Protein AF-A0A962F2Q6-F1 (afdb_monomer)

pLDDT: mean 80.76, std 19.31, range [29.5, 98.0]

Sequence (227 aa):
MSKVLSGRNTVRPSFILIGLSLLVISALPSKVIAGGDTGHAPTFDLMHLWLADIEAPALQVLRNAIESAGLEWHEHRVQGNFYGIRTTFSELVSLGVPPKAVFWIGGDELTFMVDAKVVRPISGQLTRGRLRKFLRPEILTQISHDGAYTSLPLVIHLQNVALVNKTILKLLNLDHFNSWNQFIEAAPRIKDAGFIPLAMSDQHWQLRFLFQSMLSDGLSKDEFSDL

Secondary structure (DSSP, 8-state):
-------------------EEEEEEEEPP---------SSPPEEEEEE---SGGGHHHHHHHHHHHHHTT-EEEEEE--SHHHHHHHHHHHHHHTT---SEEEEE-SHHHHHHHHTTSS--B-STTTTTHHHHHS-HHHHHHTEETTEES-EEEEEEESS-----HHHHHHTT-PPPSSHHHHHHHHHHHHHTT--SS-----HHHHHHHHHHHHHHHS-HHHHHT-

Foldseek 3Di:
DDDDDDDDPPPDPPPDQQFKWWKWKFFADDPPPCDDDPVAFAAAEEEEAPDDPVCVVVVVVVCVVQVVVRHHYHYDHFPDPVVRQVVVQVVCVVVVNHGRIYIDTFADVLVVCCVVRRTPFDDDPVLVCPCVVPDDPVVQVRQDDPSTGSTGTDDIDGLLDDDDDVVLCVVLVHDDDPAVVSLVVCQVVSVVVVHHSDDFDPDPVNVVSVVLSNVPRVDDPVRSVVD

Structure (mmCIF, N/CA/C/O backbone):
data_AF-A0A962F2Q6-F1
#
_entry.id   AF-A0A962F2Q6-F1
#
loop_
_atom_site.group_PDB
_atom_site.id
_atom_site.type_symbol
_atom_site.label_atom_id
_atom_site.label_alt_id
_atom_site.label_comp_id
_atom_site.label_asym_id
_atom_site.label_entity_id
_atom_site.label_seq_id
_atom_site.pdbx_PDB_ins_code
_atom_site.Cartn_x
_atom_site.Cartn_y
_atom_site.Cartn_z
_atom_site.occupancy
_atom_site.B_iso_or_equiv
_atom_site.auth_seq_id
_atom_site.auth_comp_id
_atom_site.auth_asym_id
_atom_site.auth_atom_id
_atom_site.pdbx_PDB_model_num
ATOM 1 N N . MET A 1 1 ? -20.474 53.327 18.495 1.00 33.69 1 MET A N 1
ATOM 2 C CA . MET A 1 1 ? -20.250 52.712 19.826 1.00 33.69 1 MET A CA 1
ATOM 3 C C . MET A 1 1 ? -20.635 51.237 19.709 1.00 33.69 1 MET A C 1
ATOM 5 O O . MET A 1 1 ? -21.770 50.985 19.352 1.00 33.69 1 MET A O 1
ATOM 9 N N . SER A 1 2 ? -19.654 50.321 19.614 1.00 30.61 2 SER A N 1
ATOM 10 C CA . SER A 1 2 ? -19.257 49.354 20.678 1.00 30.61 2 SER A CA 1
ATOM 11 C C . SER A 1 2 ? -20.339 48.290 20.948 1.00 30.61 2 SER A C 1
ATOM 13 O O . SER A 1 2 ? -21.462 48.684 21.206 1.00 30.61 2 SER A O 1
ATOM 15 N N . LYS A 1 3 ? -20.144 46.963 20.996 1.00 31.80 3 LYS A N 1
ATOM 16 C CA . LYS A 1 3 ? -19.022 45.989 20.972 1.00 31.80 3 LYS A CA 1
ATOM 17 C C . LYS A 1 3 ? -19.695 44.605 20.742 1.00 31.80 3 LYS A C 1
ATOM 19 O O . LYS A 1 3 ? -20.806 44.407 21.212 1.00 31.80 3 LYS A O 1
ATOM 24 N N . VAL A 1 4 ? -19.177 43.720 19.885 1.00 34.66 4 VAL A N 1
ATOM 25 C CA . VAL A 1 4 ? -18.372 42.511 20.210 1.00 34.66 4 VAL A CA 1
ATOM 26 C C . VAL A 1 4 ? -18.979 41.544 21.245 1.00 34.66 4 VAL A C 1
ATOM 28 O O . VAL A 1 4 ? -18.903 41.823 22.434 1.00 34.66 4 VAL A O 1
ATOM 31 N N . LEU A 1 5 ? -19.405 40.358 20.778 1.00 31.88 5 LEU A N 1
ATOM 32 C CA . LEU A 1 5 ? -19.193 39.022 21.379 1.00 31.88 5 LEU A CA 1
ATOM 33 C C . LEU A 1 5 ? -19.133 38.021 20.198 1.00 31.88 5 LEU A C 1
ATOM 35 O O . LEU A 1 5 ? -20.118 37.847 19.493 1.00 31.88 5 LEU A O 1
ATOM 39 N N . SER A 1 6 ? -17.953 37.603 19.734 1.00 32.72 6 SER A N 1
ATOM 40 C CA . SER A 1 6 ? -17.054 36.584 20.307 1.00 3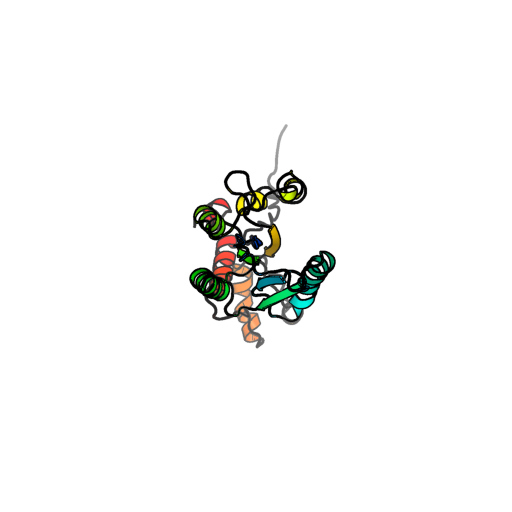2.72 6 SER A CA 1
ATOM 41 C C . SER A 1 6 ? -17.408 35.153 19.867 1.00 32.72 6 SER A C 1
ATOM 43 O O . SER A 1 6 ? -18.383 34.567 20.323 1.00 32.72 6 SER A O 1
ATOM 45 N N . GLY A 1 7 ? -16.563 34.609 18.981 1.00 34.03 7 GLY A N 1
ATOM 46 C CA . GLY A 1 7 ? -16.017 33.255 19.109 1.00 34.03 7 GLY A CA 1
ATOM 47 C C . GLY A 1 7 ? -16.947 32.062 18.891 1.00 34.03 7 GLY A C 1
ATOM 48 O O . GLY A 1 7 ? -17.230 31.328 19.831 1.00 34.03 7 GLY A O 1
ATOM 49 N N . ARG A 1 8 ? -17.297 31.757 17.636 1.00 33.84 8 ARG A N 1
ATOM 50 C CA . ARG A 1 8 ? -17.513 30.355 17.241 1.00 33.84 8 ARG A CA 1
ATOM 51 C C . ARG A 1 8 ? -16.240 29.856 16.573 1.00 33.84 8 ARG A C 1
ATOM 53 O O . ARG A 1 8 ? -16.007 30.137 15.402 1.00 33.84 8 ARG A O 1
ATOM 60 N N . ASN A 1 9 ? -15.428 29.127 17.339 1.00 33.34 9 ASN A N 1
ATOM 61 C CA . ASN A 1 9 ? -14.395 28.250 16.801 1.00 33.34 9 ASN A CA 1
ATOM 62 C C . ASN A 1 9 ? -15.082 27.197 15.927 1.00 33.34 9 ASN A C 1
ATOM 64 O O . ASN A 1 9 ? -15.504 26.145 16.401 1.00 33.34 9 ASN A O 1
ATOM 68 N N . THR A 1 10 ? -15.236 27.493 14.641 1.00 33.81 10 THR A N 1
ATOM 69 C CA . THR A 1 10 ? -15.523 26.474 13.639 1.00 33.81 10 THR A CA 1
ATOM 70 C C . THR A 1 10 ? -14.233 25.695 13.428 1.00 33.81 10 THR A C 1
ATOM 72 O O . THR A 1 10 ? -13.423 26.049 12.570 1.00 33.81 10 THR A O 1
ATOM 75 N N . VAL A 1 11 ? -14.017 24.658 14.235 1.00 33.62 11 VAL A N 1
ATOM 76 C CA . VAL A 1 11 ? -13.053 23.612 13.896 1.00 33.62 11 VAL A CA 1
ATOM 77 C C . VAL A 1 11 ? -13.613 22.943 12.646 1.00 33.62 11 VAL A C 1
ATOM 79 O O . VAL A 1 11 ? -14.553 22.155 12.707 1.00 33.62 11 VAL A O 1
ATOM 82 N N . ARG A 1 12 ? -13.115 23.348 11.476 1.00 29.50 12 ARG A N 1
ATOM 83 C CA . ARG A 1 12 ? -13.326 22.579 10.251 1.00 29.50 12 ARG A CA 1
ATOM 84 C C . ARG A 1 12 ? -12.621 21.240 10.478 1.00 29.50 12 ARG A C 1
ATOM 86 O O . ARG A 1 12 ? -11.431 21.281 10.787 1.00 29.50 12 ARG A O 1
ATOM 93 N N . PRO A 1 13 ? -13.294 20.083 10.356 1.00 29.59 13 PRO A N 1
ATOM 94 C CA . PRO A 1 13 ? -12.596 18.810 10.376 1.00 29.59 13 PRO A CA 1
ATOM 95 C C . PRO A 1 13 ? -11.726 18.758 9.118 1.00 29.59 13 PRO A C 1
ATOM 97 O O . PRO A 1 13 ? -12.193 18.481 8.013 1.00 29.59 13 PRO A O 1
ATOM 100 N N . SER A 1 14 ? -10.459 19.124 9.275 1.00 30.61 14 SER A N 1
ATOM 101 C CA . SER A 1 14 ? -9.421 18.834 8.302 1.00 30.61 14 SER A CA 1
ATOM 102 C C . SER A 1 14 ? -9.228 17.323 8.340 1.00 30.61 14 SER A C 1
ATOM 104 O O . SER A 1 14 ? -8.562 16.811 9.230 1.00 30.61 14 SER A O 1
ATOM 106 N N . PHE A 1 15 ? -9.848 16.591 7.415 1.00 30.38 15 PHE A N 1
ATOM 107 C CA . PHE A 1 15 ? -9.495 15.193 7.181 1.00 30.38 15 PHE A CA 1
ATOM 108 C C . PHE A 1 15 ? -8.066 15.166 6.627 1.00 30.38 15 PHE A C 1
ATOM 110 O O . PHE A 1 15 ? -7.853 15.348 5.427 1.00 30.38 15 PHE A O 1
ATOM 117 N N . ILE A 1 16 ? -7.072 15.021 7.504 1.00 34.91 16 ILE A N 1
ATOM 118 C CA . ILE A 1 16 ? -5.674 14.889 7.096 1.00 34.91 16 ILE A CA 1
ATOM 119 C C . ILE A 1 16 ? -5.456 13.426 6.680 1.00 34.91 16 ILE A C 1
ATOM 121 O O . ILE A 1 16 ? -5.500 12.500 7.487 1.00 34.91 16 ILE A O 1
ATOM 125 N N . LEU A 1 17 ? -5.276 13.210 5.378 1.00 33.09 17 LEU A N 1
ATOM 126 C CA . LEU A 1 17 ? -4.907 11.922 4.786 1.00 33.09 17 LEU A CA 1
ATOM 127 C C . LEU A 1 17 ? -3.413 11.668 5.040 1.00 33.09 17 LEU A C 1
ATOM 129 O O . LEU A 1 17 ? -2.581 12.107 4.251 1.00 33.09 17 LEU A O 1
ATOM 133 N N . ILE A 1 18 ? -3.077 11.004 6.149 1.00 36.50 18 ILE A N 1
ATOM 134 C CA . ILE A 1 18 ? -1.682 10.773 6.583 1.00 36.50 18 ILE A CA 1
ATOM 135 C C . ILE A 1 18 ? -1.166 9.376 6.180 1.00 36.50 18 ILE A C 1
ATOM 137 O O . ILE A 1 18 ? 0.033 9.153 6.087 1.00 36.50 18 ILE A O 1
ATOM 141 N N . GLY A 1 19 ? -2.046 8.437 5.8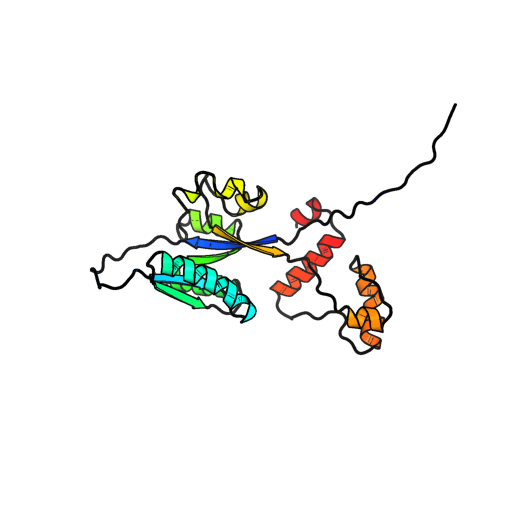37 1.00 37.19 19 GLY A N 1
ATOM 142 C CA . GLY A 1 19 ? -1.664 7.055 5.540 1.00 37.19 19 GLY A CA 1
ATOM 143 C C . GLY A 1 19 ? -1.654 6.704 4.056 1.00 37.19 19 GLY A C 1
ATOM 144 O O . GLY A 1 19 ? -2.387 5.797 3.671 1.00 37.19 19 GLY A 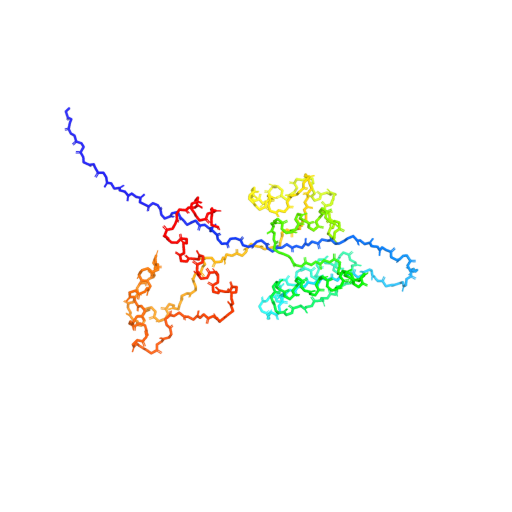O 1
ATOM 145 N N . LEU A 1 20 ? -0.917 7.427 3.209 1.00 41.69 20 LEU A N 1
ATOM 146 C CA . LEU A 1 20 ? -0.916 7.177 1.764 1.00 41.69 20 LEU A CA 1
ATOM 147 C C . LEU A 1 20 ? 0.180 6.174 1.368 1.00 41.69 20 LEU A C 1
ATOM 149 O O . LEU A 1 20 ? 1.351 6.529 1.314 1.00 41.69 20 LEU A O 1
ATOM 153 N N . SER A 1 21 ? -0.183 4.929 1.056 1.00 52.50 21 SER A N 1
ATOM 154 C CA . SER A 1 21 ? 0.746 3.999 0.394 1.00 52.50 21 SER A CA 1
ATOM 155 C C . SER A 1 21 ? 0.519 4.009 -1.103 1.00 52.50 21 SER A C 1
ATOM 157 O O . SER A 1 21 ? -0.550 3.622 -1.577 1.00 52.50 21 SER A O 1
ATOM 159 N N . LEU A 1 22 ? 1.535 4.440 -1.844 1.00 57.34 22 LEU A N 1
ATOM 160 C CA . LEU A 1 22 ? 1.537 4.379 -3.294 1.00 57.34 22 LEU A CA 1
ATOM 161 C C . LEU A 1 22 ? 2.090 3.028 -3.745 1.00 57.34 22 LEU A C 1
ATOM 163 O O . LEU A 1 22 ? 3.284 2.769 -3.605 1.00 57.34 22 LEU A O 1
ATOM 167 N N . LEU A 1 23 ? 1.227 2.177 -4.293 1.00 66.19 23 LEU A N 1
ATOM 168 C CA . LEU A 1 23 ? 1.674 0.977 -4.989 1.00 66.19 23 LEU A CA 1
ATOM 169 C C . LEU A 1 23 ? 2.136 1.371 -6.384 1.00 66.19 23 LEU A C 1
ATOM 171 O O . LEU A 1 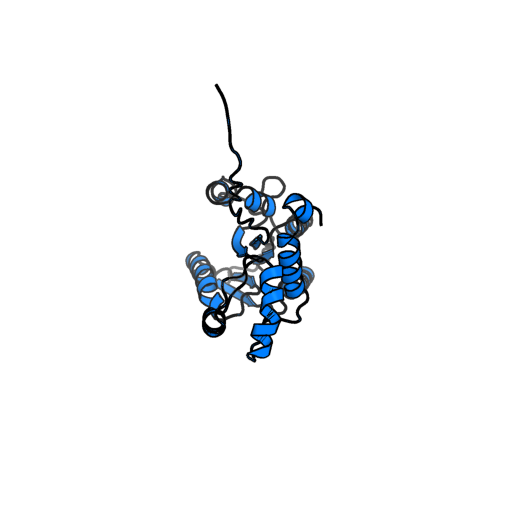23 ? 1.402 2.042 -7.119 1.00 66.19 23 LEU A O 1
ATOM 175 N N . VAL A 1 24 ? 3.319 0.916 -6.761 1.00 65.62 24 VAL A N 1
ATOM 176 C CA . VAL A 1 24 ? 3.920 1.232 -8.050 1.00 65.62 24 VAL A CA 1
ATOM 177 C C . VAL A 1 24 ? 4.378 -0.026 -8.783 1.00 65.62 24 VAL A C 1
ATOM 179 O O . VAL A 1 24 ? 4.694 -1.033 -8.152 1.00 65.62 24 VAL A O 1
ATOM 182 N N . ILE A 1 25 ? 4.433 0.040 -10.114 1.00 66.31 25 ILE A N 1
ATOM 183 C CA . ILE A 1 25 ? 5.154 -0.924 -10.951 1.00 66.31 25 ILE A CA 1
ATOM 184 C C . ILE A 1 25 ? 6.501 -0.326 -11.342 1.00 66.31 25 ILE A C 1
ATOM 186 O O . ILE A 1 25 ? 6.564 0.743 -11.960 1.00 66.31 25 ILE A O 1
ATOM 190 N N . SER A 1 26 ? 7.564 -1.068 -11.054 1.00 58.41 26 SER A N 1
ATOM 191 C CA . SER A 1 26 ? 8.930 -0.743 -11.460 1.00 58.41 26 SER A CA 1
ATOM 192 C C . SER A 1 26 ? 9.397 -1.690 -12.559 1.00 58.41 26 SER A C 1
ATOM 194 O O . SER A 1 26 ? 9.201 -2.897 -12.448 1.00 58.41 26 SER A O 1
ATOM 196 N N . ALA A 1 27 ? 10.008 -1.156 -13.619 1.00 66.31 27 ALA A N 1
ATOM 197 C CA . ALA A 1 27 ? 10.546 -1.954 -14.720 1.00 66.31 27 ALA A CA 1
ATOM 198 C C . ALA A 1 27 ? 12.038 -2.244 -14.507 1.00 66.31 27 ALA A C 1
ATOM 200 O O . ALA A 1 27 ? 12.784 -1.370 -14.067 1.00 66.31 27 ALA A O 1
ATOM 201 N N . LEU A 1 28 ? 12.499 -3.441 -14.865 1.00 59.28 28 LEU A N 1
ATOM 202 C CA . LEU A 1 28 ? 13.903 -3.839 -14.695 1.00 59.28 28 LEU A CA 1
ATOM 203 C C . LEU A 1 28 ? 14.717 -3.702 -15.994 1.00 59.28 28 LEU A C 1
ATOM 205 O O . LEU A 1 28 ? 14.135 -3.645 -17.087 1.00 59.28 28 LEU A O 1
ATOM 209 N N . PRO A 1 29 ? 16.059 -3.590 -15.914 1.00 45.78 29 PRO A N 1
ATOM 210 C CA . PRO A 1 29 ? 16.912 -3.616 -17.094 1.00 45.78 29 PRO A CA 1
ATOM 211 C C . PRO A 1 29 ? 16.853 -4.993 -17.765 1.00 45.78 29 PRO A C 1
ATOM 213 O O . PRO A 1 29 ? 17.278 -6.004 -17.212 1.00 45.78 29 PRO A O 1
ATOM 216 N N . SER A 1 30 ? 16.352 -5.032 -18.997 1.00 47.47 30 SER A N 1
ATOM 217 C CA . SER A 1 30 ? 16.399 -6.228 -19.831 1.00 47.47 30 SER A CA 1
ATOM 218 C C . SER A 1 30 ? 17.848 -6.492 -20.254 1.00 47.47 30 SER A C 1
ATOM 220 O O . SER A 1 30 ? 18.327 -5.877 -21.205 1.00 47.47 30 SER A O 1
ATOM 222 N N . LYS A 1 31 ? 18.554 -7.444 -19.632 1.00 44.16 31 LYS A N 1
ATOM 223 C CA . LYS A 1 31 ? 19.555 -8.187 -20.409 1.00 44.16 31 LYS A CA 1
ATOM 224 C C . LYS A 1 31 ? 18.767 -9.084 -21.352 1.00 44.16 31 LYS A C 1
ATOM 226 O O . LYS A 1 31 ? 18.323 -10.163 -20.980 1.00 44.16 31 LYS A O 1
ATOM 231 N N . VAL A 1 32 ? 18.535 -8.584 -22.562 1.00 42.22 32 VAL A N 1
ATOM 232 C CA . VAL A 1 32 ? 18.155 -9.429 -23.690 1.00 42.22 32 VAL A CA 1
ATOM 233 C C . VAL A 1 32 ? 19.326 -10.386 -23.880 1.00 42.22 32 VAL A C 1
ATOM 235 O O . VAL A 1 32 ? 20.350 -10.018 -24.453 1.00 42.22 32 VAL A O 1
ATOM 238 N N . ILE A 1 33 ? 19.216 -11.603 -23.349 1.00 41.94 33 ILE A N 1
ATOM 239 C CA . ILE A 1 33 ? 19.920 -12.716 -23.970 1.00 41.94 33 ILE A CA 1
ATOM 240 C C . ILE A 1 33 ? 19.290 -12.779 -25.355 1.00 41.94 33 ILE A C 1
ATOM 242 O O . ILE A 1 33 ? 18.113 -13.106 -25.482 1.00 41.94 33 ILE A O 1
ATOM 246 N N . ALA A 1 34 ? 20.036 -12.349 -26.370 1.00 40.75 34 ALA A N 1
ATOM 247 C CA . ALA A 1 34 ? 19.679 -12.550 -27.763 1.00 40.75 34 ALA A CA 1
ATOM 248 C C . ALA A 1 34 ? 19.738 -14.062 -28.046 1.00 40.75 34 ALA A C 1
ATOM 250 O O . ALA A 1 34 ? 20.701 -14.570 -28.609 1.00 40.75 34 ALA A O 1
ATOM 251 N N . GLY A 1 35 ? 18.744 -14.791 -27.544 1.00 42.31 35 GLY A N 1
ATOM 252 C CA . GLY A 1 35 ? 18.363 -16.118 -27.999 1.00 42.31 35 GLY A CA 1
ATOM 253 C C . GLY A 1 35 ? 17.358 -15.933 -29.127 1.00 42.31 35 GLY A C 1
ATOM 254 O O . GLY A 1 35 ? 16.517 -15.041 -29.047 1.00 42.31 35 GLY A O 1
ATOM 255 N N . GLY A 1 36 ? 17.524 -16.704 -30.199 1.00 43.75 36 GLY A N 1
ATOM 256 C CA . GLY A 1 36 ? 16.873 -16.497 -31.489 1.00 43.75 36 GLY A CA 1
ATOM 257 C C . GLY A 1 36 ? 15.351 -16.372 -31.453 1.00 43.75 36 GLY A C 1
ATOM 258 O O . GLY A 1 36 ? 14.684 -16.745 -30.493 1.00 43.75 36 GLY A O 1
ATOM 259 N N . ASP A 1 37 ? 14.827 -15.843 -32.553 1.00 48.59 37 ASP A N 1
ATOM 260 C CA . ASP A 1 37 ? 13.404 -15.760 -32.855 1.00 48.59 37 ASP A CA 1
ATOM 261 C C . ASP A 1 37 ? 12.747 -17.146 -32.700 1.00 48.59 37 ASP A C 1
ATOM 263 O O . ASP A 1 37 ? 12.951 -18.046 -33.515 1.00 48.59 37 ASP A O 1
ATOM 267 N N . THR A 1 38 ? 12.030 -17.354 -31.592 1.00 49.84 38 THR A N 1
ATOM 268 C CA . THR A 1 38 ? 11.343 -18.618 -31.269 1.00 49.84 38 THR A CA 1
ATOM 269 C C . THR A 1 38 ? 9.890 -18.623 -31.743 1.00 49.84 38 THR A C 1
ATOM 271 O O . THR A 1 38 ? 9.160 -19.563 -31.432 1.00 49.84 38 THR A O 1
ATOM 274 N N . GLY A 1 39 ? 9.428 -17.594 -32.466 1.00 59.47 39 GLY A N 1
ATOM 275 C CA . GLY A 1 39 ? 8.030 -17.483 -32.898 1.00 59.47 39 GLY A CA 1
ATOM 276 C C . GLY A 1 39 ? 7.015 -17.336 -31.753 1.00 59.47 39 GLY A C 1
ATOM 277 O O . GLY A 1 39 ? 5.815 -17.412 -32.005 1.00 59.47 39 GLY A O 1
ATOM 278 N N . HIS A 1 40 ? 7.472 -17.126 -30.513 1.00 64.19 40 HIS A N 1
ATOM 279 C CA . HIS A 1 40 ? 6.631 -16.872 -29.342 1.00 64.19 40 HIS A CA 1
ATOM 280 C C . HIS A 1 40 ? 6.621 -15.375 -29.015 1.00 64.19 40 HIS A C 1
ATOM 282 O O . HIS A 1 40 ? 7.638 -14.690 -29.158 1.00 6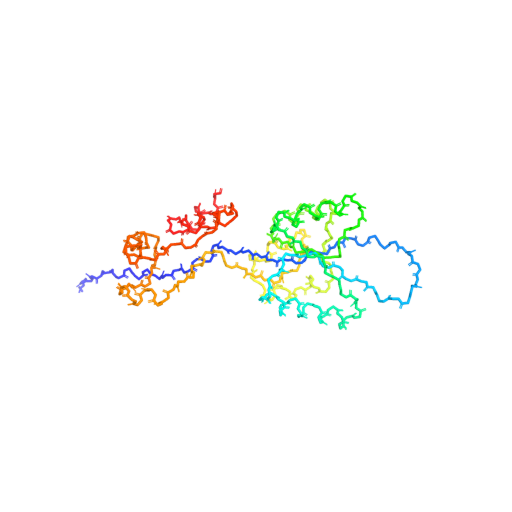4.19 40 HIS A O 1
ATOM 288 N N . ALA A 1 41 ? 5.468 -14.861 -28.579 1.00 72.12 41 ALA A N 1
ATOM 289 C CA . ALA A 1 41 ? 5.350 -13.479 -28.131 1.00 72.12 41 ALA A CA 1
ATOM 290 C C . ALA A 1 41 ? 6.296 -13.223 -26.937 1.00 72.12 41 ALA A C 1
ATOM 292 O O . ALA A 1 41 ? 6.467 -14.101 -26.091 1.00 72.12 41 ALA A O 1
ATOM 293 N N . PRO A 1 42 ? 6.923 -12.037 -26.833 1.00 83.19 42 PRO A N 1
ATOM 294 C CA . PRO A 1 42 ? 7.739 -11.719 -25.671 1.00 83.19 42 PRO A CA 1
ATOM 295 C C . PRO A 1 42 ? 6.888 -11.732 -24.393 1.00 83.19 42 PRO A C 1
ATOM 297 O O . PRO A 1 42 ? 5.779 -11.195 -24.371 1.00 83.19 42 PRO A O 1
ATOM 300 N N . THR A 1 43 ? 7.423 -12.314 -23.318 1.00 88.06 43 THR A N 1
ATOM 301 C CA . THR A 1 43 ? 6.721 -12.426 -22.034 1.00 88.06 43 THR A CA 1
ATOM 302 C C . THR A 1 43 ? 6.841 -11.155 -21.193 1.00 88.06 43 THR A C 1
ATOM 304 O O . THR A 1 43 ? 7.867 -10.459 -21.186 1.00 88.06 43 THR A O 1
ATOM 307 N N . PHE A 1 44 ? 5.782 -10.865 -20.442 1.00 89.25 44 PHE A N 1
ATOM 308 C CA . PHE A 1 44 ? 5.738 -9.862 -19.391 1.00 89.25 44 PHE A CA 1
ATOM 309 C C . PHE A 1 44 ? 5.460 -10.542 -18.049 1.00 89.25 44 PHE A C 1
ATOM 311 O O . PHE A 1 44 ? 4.314 -10.837 -17.714 1.00 89.25 44 PHE A O 1
ATOM 318 N N . ASP A 1 45 ? 6.526 -10.762 -17.281 1.00 91.06 45 ASP A N 1
ATOM 319 C CA . ASP A 1 45 ? 6.452 -11.364 -15.950 1.00 91.06 45 ASP A CA 1
ATOM 320 C C . ASP A 1 45 ? 6.254 -10.281 -14.878 1.00 91.06 45 ASP A C 1
ATOM 322 O O . ASP A 1 45 ? 7.161 -9.474 -14.623 1.00 91.06 45 ASP A O 1
ATOM 326 N N . LEU A 1 46 ? 5.080 -10.262 -14.239 1.00 94.06 46 LEU A N 1
ATOM 327 C CA . LEU A 1 46 ? 4.764 -9.372 -13.120 1.00 94.06 46 LEU A CA 1
ATOM 328 C C . LEU A 1 46 ? 4.886 -10.103 -11.780 1.00 94.06 46 LEU A C 1
ATOM 330 O O . LEU A 1 46 ? 4.113 -11.014 -11.493 1.00 94.06 46 LEU A O 1
ATOM 334 N N . MET A 1 47 ? 5.780 -9.635 -10.910 1.00 95.62 47 MET A N 1
ATOM 335 C CA . MET A 1 47 ? 5.839 -10.056 -9.510 1.00 95.62 47 MET A CA 1
ATOM 336 C C . MET A 1 47 ? 4.920 -9.191 -8.635 1.00 95.62 47 MET A C 1
ATOM 338 O O . MET A 1 47 ? 5.105 -7.974 -8.558 1.00 95.62 47 MET A O 1
ATOM 342 N N . HIS A 1 48 ? 3.953 -9.801 -7.944 1.00 94.69 48 HIS A N 1
ATOM 343 C CA . HIS A 1 48 ? 2.984 -9.077 -7.113 1.00 94.69 48 HIS A CA 1
ATOM 344 C C . HIS A 1 48 ? 2.480 -9.866 -5.900 1.00 94.69 48 HIS A C 1
ATOM 346 O O . HIS A 1 48 ? 2.595 -11.087 -5.827 1.00 94.69 48 HIS A O 1
ATOM 352 N N . LEU A 1 49 ? 1.888 -9.133 -4.951 1.00 93.19 49 LEU A N 1
ATOM 353 C CA . LEU A 1 49 ? 1.293 -9.664 -3.716 1.00 93.19 49 LEU A CA 1
ATOM 354 C C . LEU A 1 49 ? -0.244 -9.625 -3.697 1.00 93.19 49 LEU A C 1
ATOM 356 O O . LEU A 1 49 ? -0.841 -9.921 -2.668 1.00 93.19 49 LEU A O 1
ATOM 360 N N . TRP A 1 50 ? -0.886 -9.248 -4.810 1.00 92.50 50 TRP A N 1
ATOM 361 C CA . TRP A 1 50 ? -2.341 -9.372 -4.960 1.00 92.50 50 TRP A CA 1
ATOM 362 C C . TRP A 1 50 ? -2.732 -10.844 -5.142 1.00 92.50 50 TRP A C 1
ATOM 364 O O . TRP A 1 50 ? -2.457 -11.435 -6.187 1.00 92.50 50 TRP A O 1
ATOM 374 N N . LEU A 1 51 ? -3.314 -11.439 -4.104 1.00 89.75 51 LEU A N 1
ATOM 375 C CA . LEU A 1 51 ? -3.639 -12.864 -3.993 1.00 89.75 51 LEU A CA 1
ATOM 376 C C . LEU A 1 51 ? -5.123 -13.118 -3.720 1.00 89.75 51 LEU A C 1
ATOM 378 O O . LEU A 1 51 ? -5.587 -14.235 -3.936 1.00 89.75 51 LEU A O 1
ATOM 382 N N . ALA A 1 52 ? -5.849 -12.126 -3.208 1.00 88.06 52 ALA A N 1
ATOM 383 C CA . ALA A 1 52 ? -7.243 -12.278 -2.829 1.00 88.06 52 ALA A CA 1
ATOM 384 C C . ALA A 1 52 ? -8.158 -12.198 -4.057 1.00 88.06 52 ALA A C 1
ATOM 386 O O . ALA A 1 52 ? -7.918 -11.421 -4.981 1.00 88.06 52 ALA A O 1
ATOM 387 N N . ASP A 1 53 ? -9.273 -12.930 -4.029 1.00 90.31 53 ASP A N 1
ATOM 388 C CA . ASP A 1 53 ? -10.242 -12.948 -5.137 1.00 90.31 53 ASP A CA 1
ATOM 389 C C . ASP A 1 53 ? -10.789 -11.552 -5.469 1.00 90.31 53 ASP A C 1
ATOM 391 O O . ASP A 1 53 ? -11.051 -11.234 -6.628 1.00 90.31 53 ASP A O 1
ATOM 395 N N . ILE A 1 54 ? -10.903 -10.682 -4.460 1.00 88.50 54 ILE A N 1
ATOM 396 C CA . ILE A 1 54 ? -11.345 -9.293 -4.638 1.00 88.50 54 ILE A CA 1
ATOM 397 C C . ILE A 1 54 ? -10.370 -8.452 -5.481 1.00 88.50 54 ILE A C 1
ATOM 399 O O . ILE A 1 54 ? -10.768 -7.437 -6.047 1.00 88.50 54 ILE A O 1
ATOM 403 N N . GLU A 1 55 ? -9.106 -8.866 -5.594 1.00 89.81 55 GLU A N 1
ATOM 404 C CA . GLU A 1 55 ? -8.064 -8.172 -6.360 1.00 89.81 55 GLU A CA 1
ATOM 405 C C . GLU A 1 55 ? -8.009 -8.642 -7.824 1.00 89.81 55 GLU A C 1
ATOM 407 O O . GLU A 1 55 ? -7.483 -7.934 -8.688 1.00 89.81 55 GLU A O 1
ATOM 412 N N . ALA A 1 56 ? -8.600 -9.802 -8.137 1.00 90.88 56 ALA A N 1
ATOM 413 C CA . ALA A 1 56 ? -8.571 -10.394 -9.474 1.00 90.88 56 ALA A CA 1
ATOM 414 C C . ALA A 1 56 ? -9.107 -9.465 -10.586 1.00 90.88 56 ALA A C 1
ATOM 416 O O . ALA A 1 56 ? -8.468 -9.389 -11.640 1.00 90.88 56 ALA A O 1
ATOM 417 N N . PRO A 1 57 ? -10.198 -8.692 -10.392 1.00 93.75 57 PRO A N 1
ATOM 418 C CA . PRO A 1 57 ? -10.663 -7.756 -11.415 1.00 93.75 57 PRO A CA 1
ATOM 419 C C . PRO A 1 57 ? -9.632 -6.675 -11.771 1.00 93.75 57 PRO A C 1
ATOM 421 O O . PRO A 1 57 ? -9.526 -6.290 -12.934 1.00 93.75 57 PRO A O 1
ATOM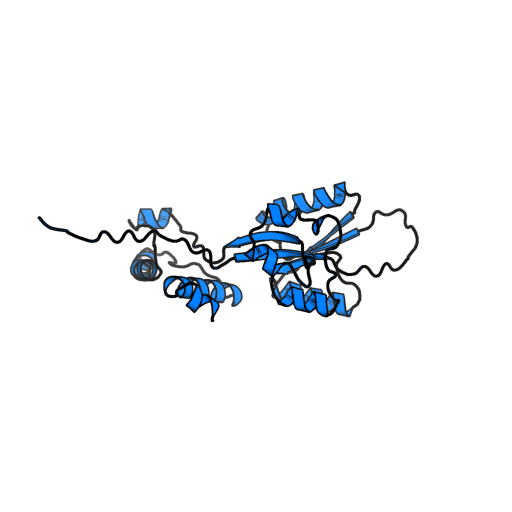 424 N N . ALA A 1 58 ? -8.843 -6.201 -10.799 1.00 91.19 58 ALA A N 1
ATOM 425 C CA . ALA A 1 58 ? -7.800 -5.205 -11.046 1.00 91.19 58 ALA A CA 1
ATOM 426 C C . ALA A 1 58 ? -6.619 -5.804 -11.830 1.00 91.19 58 ALA A C 1
ATOM 428 O O . ALA A 1 58 ? -6.120 -5.171 -12.762 1.00 91.19 58 ALA A O 1
ATOM 429 N N . LEU A 1 59 ? -6.218 -7.043 -11.516 1.00 92.44 59 LEU A N 1
ATOM 430 C CA . LEU A 1 59 ? -5.213 -7.778 -12.298 1.00 92.44 59 LEU A CA 1
ATOM 431 C C . LEU A 1 59 ? -5.671 -8.008 -13.739 1.00 92.44 59 LEU A C 1
ATOM 433 O O . LEU A 1 59 ? -4.871 -7.857 -14.661 1.00 92.44 59 LEU A O 1
ATOM 437 N N . GLN A 1 60 ? -6.955 -8.304 -13.954 1.00 94.19 60 GLN A N 1
ATOM 438 C CA . GLN A 1 60 ? -7.494 -8.519 -15.298 1.00 94.19 60 GLN A CA 1
ATOM 439 C C . GLN A 1 60 ? -7.352 -7.274 -16.187 1.00 94.19 60 GLN A C 1
ATOM 441 O O . GLN A 1 60 ? -7.080 -7.401 -17.379 1.00 94.19 60 GLN A O 1
ATOM 446 N N . VAL A 1 61 ? -7.482 -6.066 -15.625 1.00 93.50 61 VAL A N 1
ATOM 447 C CA . VAL A 1 61 ? -7.260 -4.815 -16.373 1.00 93.50 61 VAL A CA 1
ATOM 448 C C . VAL A 1 61 ? -5.809 -4.707 -16.849 1.00 93.50 61 VAL A C 1
ATOM 450 O O . VAL A 1 61 ? -5.575 -4.335 -17.999 1.00 93.50 61 VAL A O 1
ATOM 453 N N . LEU A 1 62 ? -4.840 -5.060 -15.996 1.00 91.62 62 LEU A N 1
ATOM 454 C CA . LEU A 1 62 ? -3.421 -5.070 -16.365 1.00 91.62 62 LEU A CA 1
ATOM 455 C C . LEU A 1 62 ? -3.139 -6.129 -17.431 1.00 91.62 62 LEU A C 1
ATOM 457 O O . LEU A 1 62 ? -2.553 -5.802 -18.462 1.00 91.62 62 LEU A O 1
ATOM 461 N N . ARG A 1 63 ? -3.618 -7.360 -17.220 1.00 94.62 63 ARG A N 1
ATOM 462 C CA . ARG A 1 63 ? -3.482 -8.466 -18.175 1.00 94.62 63 ARG A CA 1
ATOM 463 C C . ARG A 1 63 ? -3.995 -8.073 -19.556 1.00 94.62 63 ARG A C 1
ATOM 465 O O . ARG A 1 63 ? -3.239 -8.132 -20.518 1.00 94.62 63 ARG A O 1
ATOM 472 N N . ASN A 1 64 ? -5.232 -7.579 -19.638 1.00 95.56 64 ASN A N 1
ATOM 473 C CA . ASN A 1 64 ? -5.846 -7.183 -20.906 1.00 95.56 64 ASN A CA 1
ATOM 474 C C . ASN A 1 64 ? -5.014 -6.125 -21.645 1.00 95.56 64 ASN A C 1
ATOM 476 O O . ASN A 1 64 ? -4.884 -6.186 -22.867 1.00 95.56 64 ASN A O 1
ATOM 480 N N . ALA A 1 65 ? -4.456 -5.147 -20.923 1.00 91.19 65 ALA A N 1
ATOM 481 C CA . ALA A 1 65 ? -3.629 -4.101 -21.519 1.00 91.19 65 ALA A CA 1
ATOM 482 C C . ALA A 1 65 ? -2.298 -4.646 -22.067 1.00 91.19 65 ALA A C 1
ATOM 484 O O . ALA A 1 65 ? -1.858 -4.210 -23.130 1.00 91.19 65 ALA A O 1
ATOM 485 N N . ILE A 1 66 ? -1.677 -5.595 -21.362 1.00 91.75 66 ILE A N 1
ATOM 486 C CA . ILE A 1 66 ? -0.425 -6.246 -21.770 1.00 91.75 66 ILE A CA 1
ATOM 487 C C . ILE A 1 66 ? -0.649 -7.168 -22.974 1.00 91.75 66 ILE A C 1
ATOM 489 O O . ILE A 1 66 ? 0.064 -7.052 -23.970 1.00 91.75 66 ILE A O 1
ATOM 493 N N . GLU A 1 67 ? -1.683 -8.006 -22.935 1.00 93.56 67 GLU A N 1
ATOM 494 C CA . GLU A 1 67 ? -2.032 -8.908 -24.039 1.00 93.56 67 GLU A CA 1
ATOM 495 C C . GLU A 1 67 ? -2.435 -8.129 -25.298 1.00 93.56 67 GLU A C 1
ATOM 497 O O . GLU A 1 67 ? -1.996 -8.453 -26.400 1.00 93.56 67 GLU A O 1
ATOM 502 N N . SER A 1 68 ? -3.181 -7.027 -25.148 1.00 94.62 68 SER A N 1
ATOM 503 C CA . SER A 1 68 ? -3.516 -6.134 -26.272 1.00 94.62 68 SER A CA 1
ATOM 504 C C . SER A 1 68 ? -2.289 -5.449 -26.882 1.00 94.62 68 SER A C 1
ATOM 506 O O . SER A 1 68 ? -2.336 -5.019 -28.034 1.00 94.62 68 SER A O 1
ATOM 508 N N . ALA A 1 69 ? -1.190 -5.336 -26.130 1.00 90.12 69 ALA A N 1
ATOM 509 C CA . ALA A 1 69 ? 0.093 -4.846 -26.628 1.00 90.12 69 ALA A CA 1
ATOM 510 C C . ALA A 1 69 ? 0.938 -5.946 -27.305 1.00 90.12 69 ALA A C 1
ATOM 512 O O . ALA A 1 69 ? 2.062 -5.670 -27.723 1.00 90.12 69 ALA A O 1
ATOM 513 N N . GLY A 1 70 ? 0.409 -7.169 -27.430 1.00 92.00 70 GLY A N 1
ATOM 514 C CA . GLY A 1 70 ? 1.072 -8.303 -28.076 1.00 92.00 70 GLY A CA 1
ATOM 515 C C . GLY A 1 70 ? 2.099 -9.017 -27.195 1.00 92.00 70 GLY A C 1
ATOM 516 O O . GLY A 1 70 ? 2.980 -9.688 -27.728 1.00 92.00 70 GLY A O 1
ATOM 517 N N . LEU A 1 71 ? 2.023 -8.848 -25.872 1.00 92.38 71 LEU A N 1
ATOM 518 C CA . LEU A 1 71 ? 2.895 -9.513 -24.903 1.00 92.38 71 LEU A CA 1
ATOM 519 C C . LEU A 1 71 ? 2.150 -10.651 -24.205 1.00 92.38 71 LEU A C 1
ATOM 521 O O . LEU A 1 71 ? 0.971 -10.521 -23.881 1.00 92.38 71 LEU A O 1
ATOM 525 N N . GLU A 1 72 ? 2.850 -11.743 -23.917 1.00 93.31 72 GLU A N 1
ATOM 526 C CA . GLU A 1 72 ? 2.292 -12.843 -23.131 1.00 93.31 72 GLU A CA 1
ATOM 527 C C . GLU A 1 72 ? 2.348 -12.505 -21.634 1.00 93.31 72 GLU A C 1
ATOM 529 O O . GLU A 1 72 ? 3.401 -12.135 -21.112 1.00 93.31 72 GLU A O 1
ATOM 534 N N . TRP A 1 73 ? 1.220 -12.612 -20.935 1.00 93.81 73 TRP A N 1
ATOM 535 C CA . TRP A 1 73 ? 1.115 -12.264 -19.519 1.00 93.81 73 TRP A CA 1
ATOM 536 C C . TRP A 1 73 ? 1.495 -13.431 -18.605 1.00 93.81 73 TRP A C 1
ATOM 538 O O . TRP A 1 73 ? 0.888 -14.499 -18.662 1.00 93.81 73 TRP A O 1
ATOM 548 N N . HIS A 1 74 ? 2.437 -13.186 -17.695 1.00 94.00 74 HIS A N 1
ATOM 549 C CA . HIS A 1 74 ? 2.877 -14.141 -16.680 1.00 94.00 74 HIS A CA 1
ATOM 550 C C . HIS A 1 74 ? 2.839 -13.501 -15.290 1.00 94.00 74 HIS A C 1
ATOM 552 O O . HIS A 1 74 ? 3.254 -12.357 -15.095 1.00 94.00 74 HIS A O 1
ATOM 558 N N . GLU A 1 75 ? 2.348 -14.246 -14.300 1.00 91.88 75 GLU A N 1
ATOM 559 C CA . GLU A 1 75 ? 2.239 -13.780 -12.912 1.00 91.88 75 GLU A CA 1
ATOM 560 C C . GLU A 1 75 ? 3.190 -14.549 -12.008 1.00 91.88 75 GLU A C 1
ATOM 562 O O . GLU A 1 75 ? 3.114 -15.773 -11.899 1.00 91.88 75 GLU A O 1
ATOM 567 N N . HIS A 1 76 ? 4.013 -13.817 -11.266 1.00 94.06 76 HIS A N 1
ATOM 568 C CA . HIS A 1 76 ? 4.741 -14.345 -10.128 1.00 94.06 76 HIS A CA 1
ATOM 569 C C . HIS A 1 76 ? 4.090 -13.847 -8.834 1.00 94.06 76 HIS A C 1
ATOM 571 O O . HIS A 1 76 ? 4.361 -12.755 -8.330 1.00 94.06 76 HIS A O 1
ATOM 577 N N . ARG A 1 77 ? 3.187 -14.671 -8.303 1.00 94.44 77 ARG A N 1
ATOM 578 C CA . ARG A 1 77 ? 2.431 -14.390 -7.081 1.00 94.44 77 ARG A CA 1
ATOM 579 C C . ARG A 1 77 ? 3.269 -14.688 -5.843 1.00 94.44 77 ARG A C 1
ATOM 581 O O . ARG A 1 77 ? 3.708 -15.819 -5.659 1.00 94.44 77 ARG A O 1
ATOM 588 N N . VAL A 1 78 ? 3.445 -13.695 -4.976 1.00 95.94 78 VAL A N 1
ATOM 589 C CA . VAL A 1 78 ? 4.305 -13.792 -3.790 1.00 95.94 78 VAL A CA 1
ATOM 590 C C . VAL A 1 78 ? 3.484 -13.620 -2.514 1.00 95.94 78 VAL A C 1
ATOM 592 O O . VAL A 1 78 ? 2.715 -12.671 -2.366 1.00 95.94 78 VAL A O 1
ATOM 595 N N . GLN A 1 79 ? 3.658 -14.551 -1.575 1.00 92.44 79 GLN A N 1
ATOM 596 C CA . GLN A 1 79 ? 3.055 -14.492 -0.242 1.00 92.44 79 GLN A CA 1
ATOM 597 C C . GLN A 1 79 ? 3.931 -13.708 0.741 1.00 92.44 79 GLN A C 1
ATOM 599 O O . GLN A 1 79 ? 5.071 -13.369 0.449 1.00 92.44 79 GLN A O 1
ATOM 604 N N . GLY A 1 80 ? 3.415 -13.444 1.944 1.00 88.56 80 GLY A N 1
ATOM 605 C CA . GLY A 1 80 ? 4.212 -12.812 2.998 1.00 88.56 80 GLY A CA 1
ATOM 606 C C . GLY A 1 80 ? 4.386 -11.304 2.821 1.00 88.56 80 GLY A C 1
ATOM 607 O O . GLY A 1 80 ? 5.396 -10.766 3.262 1.00 88.56 80 GLY A O 1
ATOM 608 N N . ASN A 1 81 ? 3.399 -10.630 2.210 1.00 88.94 81 ASN A N 1
ATOM 609 C CA . ASN A 1 81 ? 3.334 -9.175 2.014 1.00 88.94 81 ASN A CA 1
ATOM 610 C C . ASN A 1 81 ? 4.577 -8.592 1.299 1.00 88.94 81 ASN A C 1
ATOM 612 O O . ASN A 1 81 ? 5.270 -9.284 0.555 1.00 88.94 81 ASN A O 1
ATOM 616 N N . PHE A 1 82 ? 4.852 -7.297 1.475 1.00 90.62 82 PHE A N 1
ATOM 617 C CA . PHE A 1 82 ? 6.023 -6.671 0.865 1.00 90.62 82 PHE A CA 1
ATOM 618 C C . PHE A 1 82 ? 7.367 -7.150 1.439 1.00 90.62 82 PHE A C 1
ATOM 620 O O . PHE A 1 82 ? 8.402 -6.873 0.840 1.00 90.62 82 PHE A O 1
ATOM 627 N N . TYR A 1 83 ? 7.389 -7.841 2.581 1.00 91.25 83 TYR A N 1
ATOM 628 C CA . TYR A 1 83 ? 8.577 -8.560 3.038 1.00 91.25 83 TYR A CA 1
ATOM 629 C C . TYR A 1 83 ? 8.888 -9.720 2.088 1.00 91.25 83 TYR A C 1
ATOM 631 O O . TYR A 1 83 ? 9.992 -9.789 1.559 1.00 91.25 83 TYR A O 1
ATOM 639 N N . GLY A 1 84 ? 7.892 -10.556 1.783 1.00 94.50 84 GLY A N 1
ATOM 640 C CA . GLY A 1 84 ? 8.027 -11.634 0.806 1.00 94.50 84 GLY A CA 1
ATOM 641 C C . GLY A 1 84 ? 8.436 -11.122 -0.572 1.00 94.50 84 GLY A C 1
ATOM 642 O O . GLY A 1 84 ? 9.384 -11.643 -1.149 1.00 94.50 84 GLY A O 1
ATOM 643 N N . ILE A 1 85 ? 7.815 -10.037 -1.057 1.00 95.31 85 ILE A N 1
ATOM 644 C CA . ILE A 1 85 ? 8.232 -9.390 -2.315 1.00 95.31 85 ILE A CA 1
ATOM 645 C C . ILE A 1 85 ? 9.713 -9.005 -2.282 1.00 95.31 85 ILE A C 1
ATOM 647 O O . ILE A 1 85 ? 10.436 -9.362 -3.204 1.00 95.31 85 ILE A O 1
ATOM 651 N N . ARG A 1 86 ? 10.187 -8.321 -1.230 1.00 93.94 86 ARG A N 1
ATOM 652 C CA . ARG A 1 86 ? 11.602 -7.924 -1.106 1.00 93.94 86 ARG A CA 1
ATOM 653 C C . ARG A 1 86 ? 12.540 -9.126 -1.119 1.00 93.94 86 ARG A C 1
ATOM 655 O O . ARG A 1 86 ? 13.553 -9.092 -1.818 1.00 93.94 86 ARG A O 1
ATOM 662 N N . THR A 1 87 ? 12.202 -10.180 -0.380 1.00 95.62 87 THR A N 1
ATOM 663 C CA . THR A 1 87 ? 13.015 -11.397 -0.291 1.00 95.62 87 THR A CA 1
ATOM 664 C C . THR A 1 87 ? 13.076 -12.121 -1.632 1.00 95.62 87 THR A C 1
ATOM 666 O O . THR A 1 87 ? 14.168 -12.332 -2.155 1.00 95.62 87 THR A O 1
ATOM 669 N N . THR A 1 88 ? 11.925 -12.432 -2.233 1.00 96.38 88 THR A N 1
ATOM 670 C CA . THR A 1 88 ? 11.861 -13.152 -3.513 1.00 96.38 88 THR A CA 1
ATOM 671 C C . THR A 1 88 ? 12.453 -12.326 -4.654 1.00 96.38 88 THR A C 1
ATOM 673 O O . THR A 1 88 ? 13.157 -12.861 -5.507 1.00 96.38 88 THR A O 1
ATOM 676 N N . PHE A 1 89 ? 12.230 -11.009 -4.670 1.00 95.19 89 PHE A N 1
ATOM 677 C CA . PHE A 1 89 ? 12.858 -10.119 -5.643 1.00 95.19 89 PHE A CA 1
ATOM 678 C C . PHE A 1 89 ? 14.386 -10.149 -5.533 1.00 95.19 89 PHE A C 1
ATOM 680 O O . PHE A 1 89 ? 15.066 -10.337 -6.541 1.00 95.19 89 PHE A O 1
ATOM 687 N N . SER A 1 90 ? 14.927 -10.022 -4.317 1.00 93.44 90 SER A N 1
ATOM 688 C CA . SER A 1 90 ? 16.378 -10.056 -4.079 1.00 93.44 90 SER A CA 1
ATOM 689 C C . SER A 1 90 ? 17.000 -11.391 -4.490 1.00 93.44 90 SER A C 1
ATOM 691 O O . SER A 1 90 ? 18.088 -11.409 -5.068 1.00 93.44 90 SER A O 1
ATOM 693 N N . GLU A 1 91 ? 16.306 -12.502 -4.239 1.00 95.50 91 GLU A N 1
ATOM 694 C CA . GLU A 1 91 ? 16.716 -13.836 -4.678 1.00 95.50 91 GLU A CA 1
ATOM 695 C C . GLU A 1 91 ? 16.800 -13.918 -6.208 1.00 95.50 91 GLU A C 1
ATOM 697 O O . GLU A 1 91 ? 17.863 -14.220 -6.750 1.00 95.50 91 GLU A O 1
ATOM 702 N N . LEU A 1 92 ? 15.723 -13.571 -6.920 1.00 93.62 92 LEU A N 1
ATOM 703 C CA . LEU A 1 92 ? 15.692 -13.637 -8.385 1.00 93.62 92 LEU A CA 1
ATOM 704 C C . LEU A 1 92 ? 16.707 -12.700 -9.049 1.00 93.62 92 LEU A C 1
ATOM 706 O O . LEU A 1 92 ? 17.316 -13.062 -10.058 1.00 93.62 92 LEU A O 1
ATOM 710 N N . VAL A 1 93 ? 16.918 -11.508 -8.483 1.00 91.62 93 VAL A N 1
ATOM 711 C CA . VAL A 1 93 ? 17.962 -10.578 -8.938 1.00 91.62 93 VAL A CA 1
ATOM 712 C C . VAL A 1 93 ? 19.347 -11.194 -8.752 1.00 91.62 93 VAL A C 1
ATOM 714 O O . VAL A 1 93 ? 20.156 -11.148 -9.679 1.00 91.62 93 VAL A O 1
ATOM 717 N N . SER A 1 94 ? 19.610 -11.823 -7.605 1.00 91.94 94 SER A N 1
ATOM 718 C CA . SER A 1 94 ? 20.895 -12.479 -7.317 1.00 91.94 94 SER A CA 1
ATOM 719 C C . SER A 1 94 ? 21.158 -13.681 -8.230 1.00 91.94 94 SER A C 1
ATOM 721 O O . SER A 1 94 ? 22.301 -13.931 -8.605 1.00 91.94 94 SER A O 1
ATOM 723 N N . LEU A 1 95 ? 20.101 -14.389 -8.636 1.00 93.94 95 LEU A N 1
ATOM 724 C CA . LEU A 1 95 ? 20.152 -15.486 -9.608 1.00 93.94 95 LEU A CA 1
ATOM 725 C C . LEU A 1 95 ? 20.242 -15.008 -11.070 1.00 93.94 95 LEU A C 1
ATOM 727 O O . LEU A 1 95 ? 20.363 -15.828 -11.978 1.00 93.94 95 LEU A O 1
ATOM 731 N N . GLY A 1 96 ? 20.184 -13.697 -11.325 1.00 89.31 96 GLY A N 1
ATOM 732 C CA . GLY A 1 96 ? 20.254 -13.134 -12.674 1.00 89.31 96 GLY A CA 1
ATOM 733 C C . GLY A 1 96 ? 18.994 -13.350 -13.519 1.00 89.31 96 GLY A C 1
ATOM 734 O O . GLY A 1 96 ? 19.044 -13.160 -14.734 1.00 89.31 96 GLY A O 1
ATOM 735 N N . VAL A 1 97 ? 17.868 -13.703 -12.894 1.00 90.38 97 VAL A N 1
ATOM 736 C CA . VAL A 1 97 ? 16.567 -13.957 -13.541 1.00 90.38 97 VAL A CA 1
ATOM 737 C C . VAL A 1 97 ? 15.465 -13.046 -12.979 1.00 90.38 97 VAL A C 1
ATOM 739 O O . VAL A 1 97 ? 14.434 -13.524 -12.504 1.00 90.38 97 VAL A O 1
ATOM 742 N N . PRO A 1 98 ? 15.657 -11.716 -12.977 1.00 89.31 98 PRO A N 1
ATOM 743 C CA . PRO A 1 98 ? 14.725 -10.828 -12.306 1.00 89.31 98 PRO A CA 1
ATOM 744 C C . PRO A 1 98 ? 13.424 -10.661 -13.132 1.00 89.31 98 PRO A C 1
ATOM 746 O O . PRO A 1 98 ? 13.465 -10.770 -14.364 1.00 89.31 98 PRO A O 1
ATOM 749 N N . PRO A 1 99 ? 12.266 -10.387 -12.494 1.00 89.88 99 PRO A N 1
ATOM 750 C CA . PRO A 1 99 ? 10.987 -10.256 -13.203 1.00 89.88 99 PRO A CA 1
ATOM 751 C C . PRO A 1 99 ? 10.979 -9.040 -14.146 1.00 89.88 99 PRO A C 1
ATOM 753 O O . PRO A 1 99 ? 11.795 -8.134 -14.019 1.00 89.88 99 PRO A O 1
ATOM 756 N N . LYS A 1 100 ? 10.048 -8.945 -15.101 1.00 89.38 100 LYS A N 1
ATOM 757 C CA . LYS A 1 100 ? 9.968 -7.739 -15.957 1.00 89.38 100 LYS A CA 1
ATOM 758 C C . LYS A 1 100 ? 9.475 -6.526 -15.178 1.00 89.38 100 LYS A C 1
ATOM 760 O O . LYS A 1 100 ? 9.933 -5.403 -15.418 1.00 89.38 100 LYS A O 1
ATOM 765 N N . ALA A 1 101 ? 8.552 -6.776 -14.258 1.00 91.25 101 ALA A N 1
ATOM 766 C CA . ALA A 1 101 ? 7.925 -5.789 -13.407 1.00 91.25 101 ALA A CA 1
ATOM 767 C C . ALA A 1 101 ? 7.735 -6.330 -11.988 1.00 91.25 101 ALA A C 1
ATOM 769 O O . ALA A 1 101 ? 7.480 -7.518 -11.795 1.00 91.25 101 ALA A O 1
ATOM 770 N N . VAL A 1 102 ? 7.808 -5.450 -10.993 1.00 93.56 102 VAL A N 1
ATOM 771 C CA . VAL A 1 102 ? 7.524 -5.789 -9.593 1.00 93.56 102 VAL A CA 1
ATOM 772 C C . VAL A 1 102 ? 6.641 -4.727 -8.951 1.00 93.56 102 VAL A C 1
ATOM 774 O O . VAL A 1 102 ? 6.802 -3.532 -9.214 1.00 93.56 102 VAL A O 1
ATOM 777 N N . PHE A 1 103 ? 5.702 -5.169 -8.119 1.00 92.56 103 PHE A N 1
ATOM 778 C CA . PHE A 1 103 ? 4.950 -4.305 -7.218 1.00 92.56 103 PHE A CA 1
ATOM 779 C C . PHE A 1 103 ? 5.846 -3.796 -6.099 1.00 92.56 103 PHE A C 1
ATOM 781 O O . PHE A 1 103 ? 6.433 -4.584 -5.362 1.00 92.56 103 PHE A O 1
ATOM 788 N N . TRP A 1 104 ? 5.899 -2.481 -5.925 1.00 91.31 104 TRP A N 1
ATOM 789 C CA . TRP A 1 104 ? 6.683 -1.853 -4.868 1.00 91.31 104 TRP A CA 1
ATOM 790 C C . TRP A 1 104 ? 5.903 -0.748 -4.159 1.00 91.31 104 TRP A C 1
ATOM 792 O O . TRP A 1 104 ? 4.886 -0.274 -4.666 1.00 91.31 104 TRP A O 1
ATOM 802 N N . ILE A 1 105 ? 6.381 -0.336 -2.985 1.00 87.94 105 ILE A N 1
ATOM 803 C CA . ILE A 1 105 ? 5.889 0.868 -2.303 1.00 87.94 105 ILE A CA 1
ATOM 804 C C . ILE A 1 105 ? 6.744 2.048 -2.776 1.00 87.94 105 ILE A C 1
ATOM 806 O O . ILE A 1 105 ? 7.967 1.976 -2.705 1.00 87.94 105 ILE A O 1
ATOM 810 N N . GLY A 1 106 ? 6.124 3.124 -3.263 1.00 84.56 106 GLY A N 1
ATOM 811 C CA . GLY A 1 106 ? 6.844 4.346 -3.642 1.00 84.56 106 GLY A CA 1
ATOM 812 C C . GLY A 1 106 ? 7.631 4.965 -2.475 1.00 84.56 106 GLY A C 1
ATOM 813 O O . GLY A 1 106 ? 7.270 4.780 -1.313 1.00 84.56 106 GLY A O 1
ATOM 814 N N . GLY A 1 107 ? 8.692 5.714 -2.785 1.00 85.12 107 GLY A N 1
ATOM 815 C CA . GLY A 1 107 ? 9.578 6.340 -1.797 1.00 85.12 107 GLY A CA 1
ATOM 816 C C . GLY A 1 107 ? 11.054 5.964 -1.959 1.00 85.12 107 GLY A C 1
ATOM 817 O O . GLY A 1 107 ? 11.461 5.381 -2.966 1.00 85.12 107 GLY A O 1
ATOM 818 N N . ASP A 1 108 ? 11.852 6.299 -0.948 1.00 85.00 108 ASP A N 1
ATOM 819 C CA . ASP A 1 108 ? 13.320 6.364 -1.031 1.00 85.00 108 ASP A CA 1
ATOM 820 C C . ASP A 1 108 ? 14.007 5.027 -1.343 1.00 85.00 108 ASP A C 1
ATOM 822 O O . ASP A 1 108 ? 15.041 4.994 -2.009 1.00 85.00 108 ASP A O 1
ATOM 826 N N . GLU A 1 109 ? 13.421 3.902 -0.927 1.00 87.00 109 GLU A N 1
ATOM 827 C CA . GLU A 1 109 ? 13.959 2.572 -1.247 1.00 87.00 109 GLU A CA 1
ATOM 828 C C . GLU A 1 109 ? 14.034 2.345 -2.764 1.00 87.00 109 GLU A C 1
ATOM 830 O O . GLU A 1 109 ? 14.988 1.759 -3.276 1.00 87.00 109 GLU A O 1
ATOM 835 N N . LEU A 1 110 ? 13.046 2.849 -3.505 1.00 86.44 110 LEU A N 1
ATOM 836 C CA . LEU A 1 110 ? 13.029 2.733 -4.954 1.00 86.44 110 LEU A CA 1
ATOM 837 C C . LEU A 1 110 ? 14.085 3.634 -5.607 1.00 86.44 110 LEU A C 1
ATOM 839 O O . LEU A 1 110 ? 14.702 3.227 -6.590 1.00 86.44 110 LEU A O 1
ATOM 843 N N . THR A 1 111 ? 14.324 4.819 -5.045 1.00 87.00 111 THR A N 1
ATOM 844 C CA . THR A 1 111 ? 15.421 5.704 -5.456 1.00 87.00 111 THR A CA 1
ATOM 845 C C . THR A 1 111 ? 16.767 4.995 -5.321 1.00 87.00 111 THR A C 1
ATOM 847 O O . THR A 1 111 ? 17.511 4.903 -6.298 1.00 87.00 111 THR A O 1
ATOM 850 N N . PHE A 1 112 ? 17.023 4.367 -4.170 1.00 88.56 112 PHE A N 1
ATOM 851 C CA . PHE A 1 112 ? 18.235 3.574 -3.956 1.00 88.56 112 PHE A CA 1
ATOM 852 C C . PHE A 1 112 ? 18.382 2.439 -4.982 1.00 88.56 112 PHE A C 1
ATOM 854 O O . PHE A 1 112 ? 19.466 2.224 -5.525 1.00 88.56 112 PHE A O 1
ATOM 861 N N . MET A 1 113 ? 17.297 1.725 -5.299 1.00 89.56 113 MET A N 1
ATOM 862 C CA . MET A 1 113 ? 17.335 0.663 -6.312 1.00 89.56 113 MET A CA 1
ATOM 863 C C . MET A 1 113 ? 17.639 1.180 -7.725 1.00 89.56 113 MET A C 1
ATOM 865 O O . MET A 1 113 ? 18.253 0.457 -8.515 1.00 89.56 113 MET A O 1
ATOM 869 N N . VAL A 1 114 ? 17.220 2.403 -8.061 1.00 88.69 114 VAL A N 1
ATOM 870 C CA . VAL A 1 114 ? 17.556 3.046 -9.339 1.00 88.69 114 VAL A CA 1
ATOM 871 C C . VAL A 1 114 ? 19.035 3.433 -9.379 1.00 88.69 114 VAL A C 1
ATOM 873 O O . VAL A 1 114 ? 19.714 3.103 -10.353 1.00 88.69 114 VAL A O 1
ATOM 876 N N . ASP A 1 115 ? 19.562 4.034 -8.312 1.00 89.88 115 ASP A N 1
ATOM 877 C CA . ASP A 1 115 ? 20.983 4.402 -8.205 1.00 89.88 115 ASP A CA 1
ATOM 878 C C . ASP A 1 115 ? 21.903 3.179 -8.261 1.00 89.88 115 ASP A C 1
ATOM 880 O O . ASP A 1 115 ? 22.921 3.168 -8.960 1.00 89.88 115 ASP A O 1
ATOM 884 N N . ALA A 1 116 ? 21.496 2.097 -7.594 1.00 90.31 116 ALA A N 1
ATOM 885 C CA . ALA A 1 116 ? 22.172 0.804 -7.627 1.00 90.31 116 ALA A CA 1
ATOM 886 C C . ALA A 1 116 ? 21.997 0.053 -8.963 1.00 90.31 116 ALA A C 1
ATOM 888 O O . ALA A 1 116 ? 22.547 -1.036 -9.130 1.00 90.31 116 ALA A O 1
ATOM 889 N N . LYS A 1 117 ? 21.250 0.616 -9.926 1.00 89.06 117 LYS A N 1
ATOM 890 C CA . LYS A 1 117 ? 20.956 0.034 -11.249 1.00 89.06 117 LYS A CA 1
ATOM 891 C C . LYS A 1 117 ? 20.244 -1.322 -11.187 1.00 89.06 117 LYS A C 1
ATOM 893 O O . LYS A 1 117 ? 20.299 -2.093 -12.145 1.00 89.06 117 LYS A O 1
ATOM 898 N N . VAL A 1 118 ? 19.559 -1.599 -10.079 1.00 89.25 118 VAL A N 1
ATOM 899 C CA . VAL A 1 118 ? 18.709 -2.785 -9.907 1.00 89.25 118 VAL A CA 1
ATOM 900 C C . VAL A 1 118 ? 17.415 -2.600 -10.695 1.00 89.25 118 VAL A C 1
ATOM 902 O O . VAL A 1 118 ? 16.990 -3.494 -11.422 1.00 89.25 118 VAL A O 1
ATOM 905 N N . VAL A 1 119 ? 16.823 -1.409 -10.607 1.00 88.06 119 VAL A N 1
ATOM 906 C CA . VAL A 1 119 ? 15.627 -0.993 -11.349 1.00 88.06 119 VAL A CA 1
ATOM 907 C C . VAL A 1 119 ? 16.036 0.050 -12.384 1.00 88.06 119 VAL A C 1
ATOM 909 O O . VAL A 1 119 ? 16.878 0.903 -12.107 1.00 88.06 119 VAL A O 1
ATOM 912 N N . ARG A 1 120 ? 15.448 0.018 -13.587 1.00 86.25 120 ARG A N 1
ATOM 913 C CA . ARG A 1 120 ? 15.695 1.079 -14.575 1.00 86.25 120 ARG A CA 1
ATOM 914 C C . ARG A 1 120 ? 14.691 2.219 -14.394 1.00 86.25 120 ARG A C 1
ATOM 916 O O . ARG A 1 120 ? 13.506 1.948 -14.194 1.00 86.25 120 ARG A O 1
ATOM 923 N N . PRO A 1 121 ? 15.106 3.483 -14.566 1.00 83.62 121 PRO A N 1
ATOM 924 C CA . PRO A 1 121 ? 14.154 4.575 -14.647 1.00 83.62 121 PRO A CA 1
ATOM 925 C C . PRO A 1 121 ? 13.234 4.390 -15.861 1.00 83.62 121 PRO A C 1
ATOM 927 O O . PRO A 1 121 ? 13.603 3.835 -16.906 1.00 83.62 121 PRO A O 1
ATOM 930 N N . ILE A 1 122 ? 12.012 4.885 -15.729 1.00 81.69 122 ILE A N 1
ATOM 931 C CA . ILE A 1 122 ? 11.032 4.933 -16.802 1.00 81.69 122 ILE A CA 1
ATOM 932 C C . ILE A 1 122 ? 11.363 6.137 -17.670 1.00 81.69 122 ILE A C 1
ATOM 934 O O . ILE A 1 122 ? 11.190 7.284 -17.267 1.00 81.69 122 ILE A O 1
ATOM 938 N N . SER A 1 123 ? 11.836 5.867 -18.881 1.00 68.00 123 SER A N 1
ATOM 939 C CA . SER A 1 123 ? 12.146 6.874 -19.891 1.00 68.00 123 SER A CA 1
ATOM 940 C C . SER A 1 123 ? 11.033 6.986 -20.943 1.00 68.00 123 SER A C 1
ATOM 942 O O . SER A 1 123 ? 10.136 6.147 -21.037 1.00 68.00 123 SER A O 1
ATOM 944 N N . GLY A 1 124 ? 11.080 8.039 -21.766 1.00 65.19 124 GLY A N 1
ATOM 945 C CA . GLY A 1 124 ? 10.256 8.150 -22.973 1.00 65.19 124 GLY A CA 1
ATOM 946 C C . GLY A 1 124 ? 9.064 9.102 -22.859 1.00 65.19 124 GLY A C 1
ATOM 947 O O . GLY A 1 124 ? 9.138 10.159 -22.250 1.00 65.19 124 GLY A O 1
ATOM 948 N N . GLN A 1 125 ? 7.961 8.801 -23.543 1.00 55.06 125 GLN A N 1
ATOM 949 C CA . GLN A 1 125 ? 6.818 9.723 -23.663 1.00 55.06 125 GLN A CA 1
ATOM 950 C C . GLN A 1 125 ? 6.026 9.880 -22.350 1.00 55.06 125 GLN A C 1
ATOM 952 O O . GLN A 1 125 ? 5.364 10.897 -22.151 1.00 55.06 125 GLN A O 1
ATOM 957 N N . LEU A 1 126 ? 6.163 8.924 -21.423 1.00 60.03 126 LEU A N 1
ATOM 958 C CA . LEU A 1 126 ? 5.595 8.981 -20.071 1.00 60.03 126 LEU A CA 1
ATOM 959 C C . LEU A 1 126 ? 6.229 10.090 -19.214 1.00 60.03 126 LEU A C 1
ATOM 961 O O . LEU A 1 126 ? 5.502 10.764 -18.486 1.00 60.03 126 LEU A O 1
ATOM 965 N N . THR A 1 127 ? 7.535 10.359 -19.362 1.00 58.38 127 THR A N 1
ATOM 966 C CA . THR A 1 127 ? 8.226 11.461 -18.659 1.00 58.38 127 THR A CA 1
ATOM 967 C C . THR A 1 127 ? 7.904 12.841 -19.238 1.00 58.38 127 THR A C 1
ATOM 969 O O . THR A 1 127 ? 8.121 13.854 -18.574 1.00 58.38 127 THR A O 1
ATOM 972 N N . ARG A 1 128 ? 7.288 12.919 -20.430 1.00 55.81 128 ARG A N 1
ATOM 973 C CA . ARG A 1 128 ? 6.901 14.176 -21.106 1.00 55.81 128 ARG A CA 1
ATOM 974 C C . ARG A 1 128 ? 5.568 14.745 -20.598 1.00 55.81 128 ARG A C 1
ATOM 976 O O . ARG A 1 128 ? 4.707 15.160 -21.370 1.00 55.81 128 ARG A O 1
ATOM 983 N N . GLY A 1 129 ? 5.384 14.750 -19.279 1.00 62.47 129 GLY A N 1
ATOM 984 C CA . GLY A 1 129 ? 4.372 15.569 -18.606 1.00 62.47 129 GLY A CA 1
ATOM 985 C C . GLY A 1 129 ? 2.952 15.006 -18.524 1.00 62.47 129 GLY A C 1
ATOM 986 O O . GLY A 1 129 ? 2.097 15.679 -17.954 1.00 62.47 129 GLY A O 1
ATOM 987 N N . ARG A 1 130 ? 2.658 13.795 -19.024 1.00 72.94 130 ARG A N 1
ATOM 988 C CA . ARG A 1 130 ? 1.298 13.232 -18.904 1.00 72.94 130 ARG A CA 1
ATOM 989 C C . ARG A 1 130 ? 0.944 12.915 -17.449 1.00 72.94 130 ARG A C 1
ATOM 991 O O . ARG A 1 130 ? -0.116 13.329 -17.002 1.00 72.94 130 ARG A O 1
ATOM 998 N N . LEU A 1 131 ? 1.843 12.281 -16.692 1.00 77.88 131 LEU A N 1
ATOM 999 C CA . LEU A 1 131 ? 1.604 11.974 -15.273 1.00 77.88 131 LEU A CA 1
ATOM 1000 C C . LEU A 1 131 ? 1.489 13.236 -14.407 1.00 77.88 131 LEU A C 1
ATOM 1002 O O . LEU A 1 131 ? 0.624 13.295 -13.538 1.00 77.88 131 LEU A O 1
ATOM 1006 N N . ARG A 1 132 ? 2.268 14.289 -14.704 1.00 79.25 132 ARG A N 1
ATOM 1007 C CA . ARG A 1 132 ? 2.190 15.574 -13.981 1.00 79.25 132 ARG A CA 1
ATOM 1008 C C . ARG A 1 132 ? 0.815 16.245 -14.056 1.00 79.25 132 ARG A C 1
ATOM 1010 O O . ARG A 1 132 ? 0.498 17.046 -13.190 1.00 79.25 132 ARG A O 1
ATOM 1017 N N . LYS A 1 133 ? 0.012 15.935 -15.081 1.00 83.25 133 LYS A N 1
ATOM 1018 C CA . LYS A 1 133 ? -1.352 16.469 -15.231 1.00 83.25 133 LYS A CA 1
ATOM 1019 C C . LYS A 1 133 ? -2.384 15.755 -14.357 1.00 83.25 133 LYS A C 1
ATOM 1021 O O . LYS A 1 133 ? -3.425 16.337 -14.084 1.00 83.25 133 LYS A O 1
ATOM 1026 N N . PHE A 1 134 ? -2.125 14.506 -13.968 1.00 82.81 134 PHE A N 1
ATOM 1027 C CA . PHE A 1 134 ? -3.101 13.659 -13.272 1.00 82.81 134 PHE A CA 1
ATOM 1028 C C . PHE A 1 134 ? -2.737 13.379 -11.816 1.00 82.81 134 PHE A C 1
ATOM 1030 O O . PHE A 1 134 ? -3.607 13.009 -11.032 1.00 82.81 134 PHE A O 1
ATOM 1037 N N . LEU A 1 135 ? -1.467 13.537 -11.449 1.00 85.69 135 LEU A N 1
ATOM 1038 C CA . LEU A 1 135 ? -0.971 13.199 -10.123 1.00 85.69 135 LEU A CA 1
ATOM 1039 C C . LEU A 1 135 ? -0.642 14.450 -9.324 1.00 85.69 135 LEU A C 1
ATOM 1041 O O . LEU A 1 135 ? -0.107 15.425 -9.853 1.00 85.69 135 LEU A O 1
ATOM 1045 N N . ARG A 1 136 ? -0.929 14.385 -8.023 1.00 86.50 136 ARG A N 1
ATOM 1046 C CA . ARG A 1 136 ? -0.537 15.435 -7.085 1.00 86.50 136 ARG A CA 1
ATOM 1047 C C . ARG A 1 136 ? 0.992 15.485 -6.922 1.00 86.50 136 ARG A C 1
ATOM 1049 O O . ARG A 1 136 ? 1.640 14.442 -7.067 1.00 86.50 136 ARG A O 1
ATOM 1056 N N . PRO A 1 137 ? 1.572 16.659 -6.606 1.00 86.38 137 PRO A N 1
ATOM 1057 C CA . PRO A 1 137 ? 3.015 16.821 -6.429 1.00 86.38 137 PRO A CA 1
ATOM 1058 C C . PRO A 1 137 ? 3.644 15.816 -5.462 1.00 86.38 137 PRO A C 1
ATOM 1060 O O . PRO A 1 137 ? 4.709 15.291 -5.758 1.00 86.38 137 PRO A O 1
ATOM 1063 N N . GLU A 1 138 ? 2.968 15.481 -4.365 1.00 84.62 138 GLU A N 1
ATOM 1064 C CA . GLU A 1 138 ? 3.477 14.567 -3.337 1.00 84.62 138 GLU A CA 1
ATOM 1065 C C . GLU A 1 138 ? 3.696 13.153 -3.890 1.00 84.62 138 GLU A C 1
ATOM 1067 O O . GLU A 1 138 ? 4.698 12.510 -3.594 1.00 84.62 138 GLU A O 1
ATOM 1072 N N . ILE A 1 139 ? 2.791 12.691 -4.759 1.00 86.00 139 ILE A N 1
ATOM 1073 C CA . ILE A 1 139 ? 2.910 11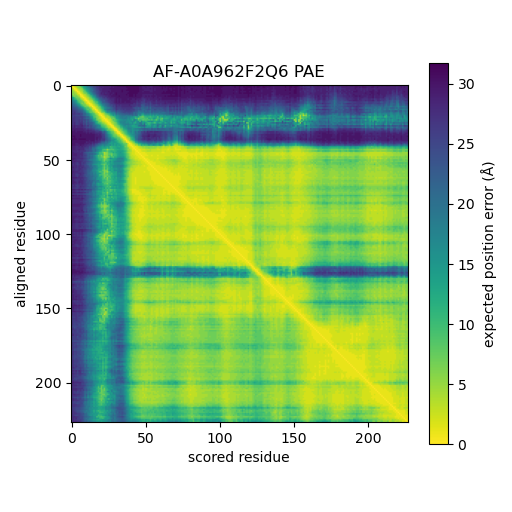.394 -5.439 1.00 86.00 139 ILE A CA 1
ATOM 1074 C C . ILE A 1 139 ? 4.079 11.439 -6.415 1.00 86.00 139 ILE A C 1
ATOM 1076 O O . ILE A 1 139 ? 4.875 10.508 -6.467 1.00 86.00 139 ILE A O 1
ATOM 1080 N N . LEU A 1 140 ? 4.179 12.525 -7.189 1.00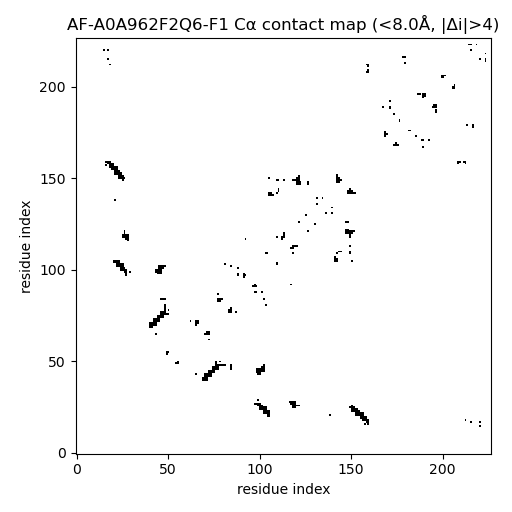 86.31 140 LEU A N 1
ATOM 1081 C CA . LEU A 1 140 ? 5.247 12.700 -8.167 1.00 86.31 140 LEU A CA 1
ATOM 1082 C C . LEU A 1 140 ? 6.617 12.671 -7.492 1.00 86.31 140 LEU A C 1
ATOM 1084 O O . LEU A 1 140 ? 7.513 12.034 -8.035 1.00 86.31 140 LEU A O 1
ATOM 1088 N N . THR A 1 141 ? 6.772 13.295 -6.323 1.00 86.00 141 THR A N 1
ATOM 1089 C CA . THR A 1 141 ? 8.016 13.253 -5.543 1.00 86.00 141 THR A CA 1
ATOM 1090 C C . THR A 1 141 ? 8.402 11.823 -5.171 1.00 86.00 141 THR A C 1
ATOM 1092 O O . THR A 1 141 ? 9.551 11.450 -5.360 1.00 86.00 141 THR A O 1
ATOM 1095 N N . GLN A 1 142 ? 7.453 10.984 -4.742 1.00 84.94 142 GLN A N 1
ATOM 1096 C CA . GLN A 1 142 ? 7.744 9.595 -4.348 1.00 84.94 142 GLN A CA 1
ATOM 1097 C C . GLN A 1 142 ? 8.127 8.658 -5.503 1.00 84.94 142 GLN A C 1
ATOM 1099 O O . GLN A 1 142 ? 8.637 7.563 -5.265 1.00 84.94 142 GLN A O 1
ATOM 1104 N N . ILE A 1 143 ? 7.857 9.055 -6.747 1.00 86.69 143 ILE A N 1
ATOM 1105 C CA . ILE A 1 143 ? 8.145 8.252 -7.945 1.00 86.69 143 ILE A CA 1
ATOM 1106 C C . ILE A 1 143 ? 9.112 8.943 -8.898 1.00 86.69 143 ILE A C 1
ATOM 1108 O O . ILE A 1 143 ? 9.213 8.529 -10.051 1.00 86.69 143 ILE A O 1
ATOM 1112 N N . SER A 1 144 ? 9.764 10.025 -8.480 1.00 85.31 144 SER A N 1
ATOM 1113 C CA . SER A 1 144 ? 10.715 10.754 -9.316 1.00 85.31 144 SER A CA 1
ATOM 1114 C C . SER A 1 144 ? 12.088 10.753 -8.673 1.00 85.31 144 SER A C 1
ATOM 1116 O O . SER A 1 144 ? 12.212 10.990 -7.479 1.00 85.31 144 SER A O 1
ATOM 1118 N N . HIS A 1 145 ? 13.114 10.556 -9.492 1.00 85.38 145 HIS A N 1
ATOM 1119 C CA . HIS A 1 145 ? 14.512 10.657 -9.095 1.00 85.38 145 HIS A CA 1
ATOM 1120 C C . HIS A 1 145 ? 15.332 11.173 -10.276 1.00 85.38 145 HIS A C 1
ATOM 1122 O O . HIS A 1 145 ? 15.078 10.770 -11.414 1.00 85.38 145 HIS A O 1
ATOM 1128 N N . ASP A 1 146 ? 16.243 12.116 -10.033 1.00 83.56 146 ASP A N 1
ATOM 1129 C CA . ASP A 1 146 ? 17.104 12.741 -11.053 1.00 83.56 146 ASP A CA 1
ATOM 1130 C C . ASP A 1 146 ? 16.375 13.169 -12.343 1.00 83.56 146 ASP A C 1
ATOM 1132 O O . ASP A 1 146 ? 16.834 12.989 -13.472 1.00 83.56 146 ASP A O 1
ATOM 1136 N N . GLY A 1 147 ? 15.181 13.748 -12.184 1.00 80.06 147 GLY A N 1
ATOM 1137 C CA . GLY A 1 147 ? 14.375 14.256 -13.300 1.00 80.06 147 GLY A CA 1
ATOM 1138 C C . GLY A 1 147 ? 13.672 13.181 -14.141 1.00 80.06 147 GLY A C 1
ATOM 1139 O O . GLY A 1 147 ? 12.954 13.528 -15.083 1.00 80.06 147 GLY A O 1
ATOM 1140 N N . ALA A 1 148 ? 13.808 11.901 -13.791 1.00 81.50 148 ALA A N 1
ATOM 1141 C CA . ALA A 1 148 ? 13.096 10.779 -14.392 1.00 81.50 148 ALA A CA 1
ATOM 1142 C C . ALA A 1 148 ? 12.075 10.175 -13.418 1.00 81.50 148 ALA A C 1
ATOM 1144 O O . ALA A 1 148 ? 12.138 10.398 -12.211 1.00 81.50 148 ALA A O 1
ATOM 1145 N N . TYR A 1 149 ? 11.124 9.398 -13.941 1.00 85.94 149 TYR A N 1
ATOM 1146 C CA . TYR A 1 149 ? 10.241 8.603 -13.088 1.00 85.94 149 TYR A CA 1
ATOM 1147 C C . TYR A 1 149 ? 10.904 7.271 -12.750 1.00 85.94 149 TYR A C 1
ATOM 1149 O O . TYR A 1 149 ? 11.395 6.582 -13.641 1.00 85.94 149 TYR A O 1
ATOM 1157 N N . THR A 1 150 ? 10.901 6.890 -11.480 1.00 85.44 150 THR A N 1
ATOM 1158 C CA . THR A 1 150 ? 11.427 5.612 -10.991 1.00 85.44 150 THR A CA 1
ATOM 1159 C C . THR A 1 150 ? 10.417 4.477 -11.159 1.00 85.44 150 THR A C 1
ATOM 1161 O O . THR A 1 150 ? 10.809 3.320 -11.281 1.00 85.44 150 THR A O 1
ATOM 1164 N N . SER A 1 151 ? 9.118 4.793 -11.206 1.00 87.81 151 SER A N 1
ATOM 1165 C CA . SER A 1 151 ? 8.034 3.810 -11.312 1.00 87.81 151 SER A CA 1
ATOM 1166 C C . SER A 1 151 ? 6.720 4.397 -11.845 1.00 87.81 151 SER A C 1
ATOM 1168 O O . SER A 1 151 ? 6.573 5.615 -11.986 1.00 87.81 151 SER A O 1
ATOM 1170 N N . LEU A 1 152 ? 5.762 3.523 -12.185 1.00 86.75 152 LEU A N 1
ATOM 1171 C CA . LEU A 1 152 ? 4.386 3.901 -12.524 1.00 86.75 152 LEU A CA 1
ATOM 1172 C C . LEU A 1 152 ? 3.469 3.701 -11.320 1.00 86.75 152 LEU A C 1
ATOM 1174 O O . LEU A 1 152 ? 3.393 2.580 -10.821 1.00 86.75 152 LEU A O 1
ATOM 1178 N N . PRO A 1 153 ? 2.711 4.719 -10.894 1.00 85.75 153 PRO A N 1
ATOM 1179 C CA . PRO A 1 153 ? 1.738 4.554 -9.830 1.00 85.75 153 PRO A CA 1
ATOM 1180 C C . PRO A 1 153 ? 0.527 3.769 -10.325 1.00 85.75 153 PRO A C 1
ATOM 1182 O O . PRO A 1 153 ? -0.045 4.088 -11.367 1.00 85.75 153 PRO A O 1
ATOM 1185 N N . LEU A 1 154 ? 0.129 2.763 -9.552 1.00 85.38 154 LEU A N 1
ATOM 1186 C CA . LEU A 1 154 ? -1.070 1.967 -9.796 1.00 85.38 154 LEU A CA 1
ATOM 1187 C C . LEU A 1 154 ? -2.225 2.400 -8.909 1.00 85.38 154 LEU A C 1
ATOM 1189 O O . LEU A 1 154 ? -3.322 2.667 -9.394 1.00 85.38 154 LEU A O 1
ATOM 1193 N N . VAL A 1 155 ? -1.984 2.439 -7.601 1.00 82.69 155 VAL A N 1
ATOM 1194 C CA . VAL A 1 155 ? -3.036 2.707 -6.629 1.00 82.69 155 VAL A CA 1
ATOM 1195 C C . VAL A 1 155 ? -2.491 3.458 -5.436 1.00 82.69 155 VAL A C 1
ATOM 1197 O O . VAL A 1 155 ? -1.306 3.405 -5.106 1.00 82.69 155 VAL A O 1
ATOM 1200 N N . ILE A 1 156 ? -3.409 4.160 -4.796 1.00 84.69 156 ILE A N 1
ATOM 1201 C CA . ILE A 1 156 ? -3.175 4.969 -3.623 1.00 84.69 156 ILE A CA 1
ATOM 1202 C C . ILE A 1 156 ? -4.030 4.374 -2.508 1.00 84.69 156 ILE A C 1
ATOM 1204 O O . ILE A 1 156 ? -5.251 4.534 -2.511 1.00 84.69 156 ILE A O 1
ATOM 1208 N N . HIS A 1 157 ? -3.402 3.667 -1.575 1.00 83.75 157 HIS A N 1
ATOM 1209 C CA . HIS A 1 157 ? -4.086 3.086 -0.425 1.00 83.75 157 HIS A CA 1
ATOM 1210 C C . HIS A 1 157 ? -4.140 4.064 0.741 1.00 83.75 157 HIS A C 1
ATOM 1212 O O . HIS A 1 157 ? -3.187 4.805 0.972 1.00 83.75 157 HIS A O 1
ATOM 1218 N N . LEU A 1 158 ? -5.248 4.017 1.482 1.00 81.69 158 LEU A N 1
ATOM 1219 C CA . LEU A 1 158 ? -5.448 4.748 2.729 1.00 81.69 158 LEU A CA 1
ATOM 1220 C C . LEU A 1 158 ? -5.236 3.800 3.907 1.00 81.69 158 LEU A C 1
ATOM 1222 O O . LEU A 1 158 ? -5.891 2.763 3.978 1.00 81.69 158 LEU A O 1
ATOM 1226 N N . GLN A 1 159 ? -4.340 4.155 4.822 1.00 81.94 159 GLN A N 1
ATOM 1227 C CA . GLN A 1 159 ? -4.006 3.332 5.988 1.00 81.94 159 GLN A CA 1
ATOM 1228 C C . GLN A 1 159 ? -4.749 3.765 7.258 1.00 81.94 159 GLN A C 1
ATOM 1230 O O . GLN A 1 159 ? -5.013 2.933 8.116 1.00 81.94 159 GLN A O 1
ATOM 1235 N N . ASN A 1 160 ? -5.123 5.042 7.381 1.00 83.25 160 ASN A N 1
ATOM 1236 C CA . ASN A 1 160 ? -5.778 5.600 8.570 1.00 83.25 160 ASN A CA 1
ATOM 1237 C C . ASN A 1 160 ? -7.316 5.581 8.466 1.00 83.25 160 ASN A C 1
ATOM 1239 O O . ASN A 1 160 ? -7.983 6.570 8.762 1.00 83.25 160 ASN A O 1
ATOM 1243 N N . VAL A 1 161 ? -7.887 4.465 7.999 1.00 85.44 161 VAL A N 1
ATOM 1244 C CA . VAL A 1 161 ? -9.339 4.293 7.827 1.00 85.44 161 VAL A CA 1
ATOM 1245 C C . VAL A 1 161 ? -9.840 3.155 8.708 1.00 85.44 161 VAL A C 1
ATOM 1247 O O . VAL A 1 161 ? -9.380 2.023 8.590 1.00 85.44 161 VAL A O 1
ATOM 1250 N N . ALA A 1 162 ? -10.837 3.444 9.545 1.00 86.62 162 ALA A N 1
ATOM 1251 C CA . ALA A 1 162 ? -11.546 2.436 10.323 1.00 86.62 162 ALA A CA 1
ATOM 1252 C C . ALA A 1 162 ? -12.806 1.960 9.584 1.00 86.62 162 ALA A C 1
ATOM 1254 O O . ALA A 1 162 ? -13.642 2.762 9.161 1.00 86.62 162 ALA A O 1
ATOM 1255 N N . LEU A 1 163 ? -12.971 0.641 9.467 1.00 90.19 163 LEU A N 1
ATOM 1256 C CA . LEU A 1 163 ? -14.218 0.028 9.012 1.00 90.19 163 LEU A CA 1
ATOM 1257 C C . LEU A 1 163 ? -15.092 -0.290 10.225 1.00 90.19 163 LEU A C 1
ATOM 1259 O O . LEU A 1 163 ? -14.661 -0.983 11.143 1.00 90.19 163 LEU A O 1
ATOM 1263 N N . VAL A 1 164 ? -16.327 0.214 10.228 1.00 92.31 164 VAL A N 1
ATOM 1264 C CA . VAL A 1 164 ? -17.219 0.148 11.394 1.00 92.31 164 VAL A CA 1
ATOM 1265 C C . VAL A 1 164 ? -18.476 -0.659 11.082 1.00 92.31 164 VAL A C 1
ATOM 1267 O O . VAL A 1 164 ? -19.159 -0.416 10.083 1.00 92.31 164 VAL A O 1
ATOM 1270 N N . ASN A 1 165 ? -18.828 -1.589 11.972 1.00 95.31 165 ASN A N 1
ATOM 1271 C CA . ASN A 1 165 ? -20.067 -2.354 11.874 1.00 95.31 165 ASN A CA 1
ATOM 1272 C C . ASN A 1 165 ? -21.263 -1.519 12.367 1.00 95.31 165 ASN A C 1
ATOM 1274 O O . ASN A 1 165 ? -21.543 -1.432 13.564 1.00 95.31 165 ASN A O 1
ATOM 1278 N N . LYS A 1 166 ? -22.001 -0.929 11.422 1.00 95.38 166 LYS A N 1
ATOM 1279 C CA . LYS A 1 166 ? -23.172 -0.082 11.706 1.00 95.38 166 LYS A CA 1
ATOM 1280 C C . LYS A 1 166 ? -24.302 -0.814 12.438 1.00 95.38 166 LYS A C 1
ATOM 1282 O O . LYS A 1 166 ? -25.056 -0.178 13.171 1.00 95.38 166 LYS A O 1
ATOM 1287 N N . THR A 1 167 ? -24.426 -2.130 12.265 1.00 96.94 167 THR A N 1
ATOM 1288 C CA . THR A 1 167 ? -25.449 -2.929 12.954 1.00 96.94 167 THR A CA 1
ATOM 1289 C C . THR A 1 167 ? -25.172 -2.993 14.454 1.00 96.94 167 THR A C 1
ATOM 1291 O O . THR A 1 167 ? -26.098 -2.812 15.241 1.00 96.94 167 THR A O 1
ATOM 1294 N N . ILE A 1 168 ? -23.906 -3.172 14.853 1.00 96.50 168 ILE A N 1
ATOM 1295 C CA . ILE A 1 168 ? -23.499 -3.167 16.269 1.00 96.50 168 ILE A CA 1
ATOM 1296 C C . ILE A 1 168 ? -23.727 -1.783 16.882 1.00 96.50 168 ILE A C 1
ATOM 1298 O O . ILE A 1 168 ? -24.315 -1.690 17.958 1.00 96.50 168 ILE A O 1
ATOM 1302 N N . LEU A 1 169 ? -23.343 -0.709 16.180 1.00 96.06 169 LEU A N 1
ATOM 1303 C CA . LEU A 1 169 ? -23.594 0.656 16.654 1.00 96.06 169 LEU A CA 1
ATOM 1304 C C . LEU A 1 169 ? -25.086 0.901 16.916 1.00 96.06 169 LEU A C 1
ATOM 1306 O O . LEU A 1 169 ? -25.459 1.360 17.993 1.00 96.06 169 LEU A O 1
ATOM 1310 N N . LYS A 1 170 ? -25.953 0.515 15.971 1.00 97.19 170 LYS A N 1
ATOM 1311 C CA . LYS A 1 170 ? -27.407 0.660 16.116 1.00 97.19 170 LYS A CA 1
ATOM 1312 C C . LYS A 1 170 ? -27.966 -0.174 17.272 1.00 97.19 170 LYS A C 1
ATOM 1314 O O . LYS A 1 170 ? -28.789 0.332 18.027 1.00 97.19 170 LYS A O 1
ATOM 1319 N N . LEU A 1 171 ? -27.532 -1.429 17.414 1.00 97.12 171 LEU A N 1
ATOM 1320 C CA . LEU A 1 171 ? -27.987 -2.329 18.481 1.00 97.12 171 LEU A CA 1
ATOM 1321 C C . LEU A 1 171 ? -27.661 -1.774 19.873 1.00 97.12 171 LEU A C 1
ATOM 1323 O O . LEU A 1 171 ? -28.464 -1.898 20.792 1.00 97.12 171 LEU A O 1
ATOM 1327 N N . LEU A 1 172 ? -26.493 -1.147 20.016 1.00 97.19 172 LEU A N 1
ATOM 1328 C CA . LEU A 1 172 ? -26.013 -0.595 21.280 1.00 97.19 172 LEU A CA 1
ATOM 1329 C C . LEU A 1 172 ? -26.358 0.886 21.465 1.00 97.19 172 LEU A C 1
ATOM 1331 O O . LEU A 1 172 ? -25.972 1.471 22.477 1.00 97.19 172 LEU A O 1
ATOM 1335 N N . ASN A 1 173 ? -27.091 1.493 20.528 1.00 96.94 173 ASN A N 1
ATOM 1336 C CA . ASN A 1 173 ? -27.385 2.925 20.518 1.00 96.94 173 ASN A CA 1
A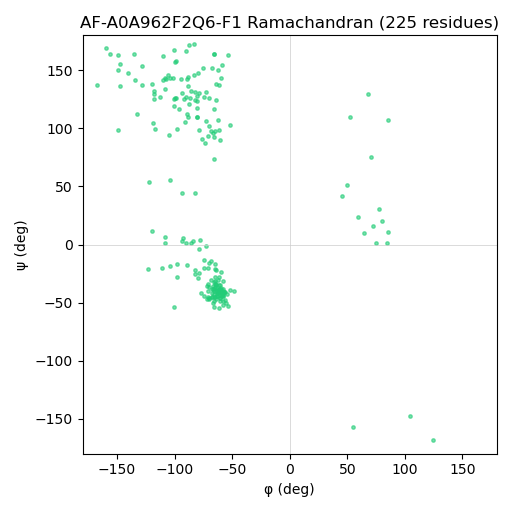TOM 1337 C C . ASN A 1 173 ? -26.108 3.774 20.706 1.00 96.94 173 ASN A C 1
ATOM 1339 O O . ASN A 1 173 ? -26.020 4.596 21.619 1.00 96.94 173 ASN A O 1
ATOM 1343 N N . LEU A 1 174 ? -25.087 3.480 19.897 1.00 95.62 174 LEU A N 1
ATOM 1344 C CA . LEU A 1 174 ? -23.812 4.192 19.832 1.00 95.62 174 LEU A CA 1
ATOM 1345 C C . LEU A 1 174 ? -23.735 5.007 18.537 1.00 95.62 174 LEU A C 1
ATOM 1347 O O . LEU A 1 174 ? -24.149 4.536 17.476 1.00 95.62 174 LEU A O 1
ATOM 1351 N N . ASP A 1 175 ? -23.153 6.200 18.625 1.00 92.94 175 ASP A N 1
ATOM 1352 C CA . ASP A 1 175 ? -22.820 7.026 17.466 1.00 92.94 175 ASP A CA 1
ATOM 1353 C C . ASP A 1 175 ? -21.483 6.607 16.831 1.00 92.94 175 ASP A C 1
ATOM 1355 O O . ASP A 1 175 ? -20.738 5.777 17.357 1.00 92.94 175 ASP A O 1
ATOM 1359 N N . HIS A 1 176 ? -21.165 7.195 15.674 1.00 91.56 176 HIS A N 1
ATOM 1360 C CA . HIS A 1 176 ? -19.831 7.085 15.086 1.00 91.56 176 HIS A CA 1
ATOM 1361 C C . HIS A 1 176 ? -18.772 7.742 15.985 1.00 91.56 176 HIS A C 1
ATOM 1363 O O . HIS A 1 176 ? -18.965 8.854 16.475 1.00 91.56 176 HIS A O 1
ATOM 1369 N N . PHE A 1 177 ? -17.623 7.078 16.131 1.00 91.12 177 PHE A N 1
ATOM 1370 C CA . PHE A 1 177 ? -16.479 7.604 16.875 1.00 91.12 177 PHE A CA 1
ATOM 1371 C C . PHE A 1 177 ? -15.659 8.555 16.003 1.00 91.12 177 PHE A C 1
ATOM 1373 O O . PHE A 1 177 ? -15.306 8.215 14.873 1.00 91.12 177 PHE A O 1
ATOM 1380 N N . ASN A 1 178 ? -15.340 9.730 16.541 1.00 89.81 178 ASN A N 1
ATOM 1381 C CA . ASN A 1 178 ? -14.526 10.750 15.873 1.00 89.81 178 ASN A CA 1
ATOM 1382 C C . ASN A 1 178 ? -13.120 10.887 16.477 1.00 89.81 178 ASN A C 1
ATOM 1384 O O . ASN A 1 178 ? -12.366 11.749 16.044 1.00 89.81 178 ASN A O 1
ATOM 1388 N N . SER A 1 179 ? -12.787 10.073 17.481 1.00 90.06 179 SER A N 1
ATOM 1389 C CA . SER A 1 179 ? -11.460 10.000 18.094 1.00 90.06 179 SER A CA 1
ATOM 1390 C C . SER A 1 179 ? -11.247 8.638 18.747 1.00 90.06 179 SER A C 1
ATOM 1392 O O . SER A 1 179 ? -12.211 7.908 19.026 1.00 90.06 179 SER A O 1
ATOM 1394 N N . TRP A 1 180 ? -9.993 8.304 19.049 1.00 91.62 180 TRP A N 1
ATOM 1395 C CA . TRP A 1 180 ? -9.675 7.071 19.770 1.00 91.62 180 TRP A CA 1
ATOM 1396 C C . TRP A 1 180 ? -10.243 7.062 21.186 1.00 91.62 180 TRP A C 1
ATOM 1398 O O . TRP A 1 180 ? -10.702 6.018 21.637 1.00 91.62 180 TRP A O 1
ATOM 1408 N N . ASN A 1 181 ? -10.304 8.214 21.860 1.00 93.00 181 ASN A N 1
ATOM 1409 C CA . ASN A 1 181 ? -10.886 8.311 23.202 1.00 93.00 181 ASN A CA 1
ATOM 1410 C C . ASN A 1 181 ? -12.365 7.902 23.214 1.00 93.00 181 ASN A C 1
ATOM 1412 O O . ASN A 1 181 ? -12.760 7.078 24.034 1.00 93.00 181 ASN A O 1
ATOM 1416 N N . GLN A 1 182 ? -13.162 8.390 22.254 1.00 93.38 182 GLN A N 1
ATOM 1417 C CA . GLN A 1 182 ? -14.577 8.006 22.143 1.00 93.38 182 GLN A CA 1
ATOM 1418 C C . GLN A 1 182 ? -14.742 6.501 21.896 1.00 93.38 182 GLN A C 1
ATOM 1420 O O . GLN A 1 182 ? -15.626 5.864 22.468 1.00 93.38 182 GLN A O 1
ATOM 1425 N N . PHE A 1 183 ? -13.881 5.922 21.055 1.00 94.94 183 PHE A N 1
ATOM 1426 C CA . PHE A 1 183 ? -13.878 4.482 20.817 1.00 94.94 183 PHE A CA 1
ATOM 1427 C C . PHE A 1 183 ? -13.518 3.692 22.088 1.00 94.94 183 PHE A C 1
ATOM 1429 O O . PHE A 1 183 ? -14.218 2.741 22.437 1.00 94.94 183 PHE A O 1
ATOM 1436 N N . ILE A 1 184 ? -12.459 4.093 22.799 1.00 95.19 184 ILE A N 1
ATOM 1437 C CA . ILE A 1 184 ? -11.978 3.429 24.020 1.00 95.19 184 ILE A CA 1
ATOM 1438 C C . ILE A 1 184 ? -13.044 3.471 25.120 1.00 95.19 184 ILE A C 1
ATOM 1440 O O . ILE A 1 184 ? -13.277 2.458 25.776 1.00 95.19 184 ILE A O 1
ATOM 1444 N N . GLU A 1 185 ? -13.734 4.599 25.288 1.00 96.38 185 GLU A N 1
ATOM 1445 C CA . GLU A 1 185 ? -14.834 4.743 26.250 1.00 96.38 185 GLU A CA 1
ATOM 1446 C C . GLU A 1 185 ? -16.026 3.827 25.924 1.00 96.38 185 GLU A C 1
ATOM 1448 O O . GLU A 1 185 ? -16.668 3.291 26.829 1.00 96.38 185 GLU A O 1
ATOM 1453 N N . ALA A 1 186 ? -16.314 3.598 24.639 1.00 96.31 186 ALA A N 1
ATOM 1454 C CA . ALA A 1 186 ? -17.401 2.724 24.200 1.00 96.31 186 ALA A CA 1
ATOM 1455 C C . ALA A 1 186 ? -17.030 1.229 24.185 1.00 96.31 186 ALA A C 1
ATOM 1457 O O . ALA A 1 186 ? -17.919 0.372 24.242 1.00 96.31 186 ALA A O 1
ATOM 1458 N N . ALA A 1 187 ? -15.738 0.896 24.116 1.00 97.19 187 ALA A N 1
ATOM 1459 C CA . ALA A 1 187 ? -15.255 -0.474 23.962 1.00 97.19 187 ALA A CA 1
ATOM 1460 C C . ALA A 1 187 ? -15.742 -1.449 25.058 1.00 97.19 187 ALA A C 1
ATOM 1462 O O . ALA A 1 187 ? -16.135 -2.562 24.694 1.00 97.19 187 ALA A O 1
ATOM 1463 N N . PRO A 1 188 ? -15.809 -1.080 26.358 1.00 98.00 188 PRO A N 1
ATOM 1464 C CA . PRO A 1 188 ? -16.391 -1.941 27.388 1.00 98.00 188 PRO A CA 1
ATOM 1465 C C . PRO A 1 188 ? -17.848 -2.318 27.098 1.00 98.00 188 PRO A C 1
ATOM 1467 O O . PRO A 1 188 ? -18.179 -3.496 27.135 1.00 98.00 188 PRO A O 1
ATOM 1470 N N . ARG A 1 189 ? -18.698 -1.365 26.681 1.00 97.19 189 ARG A N 1
ATOM 1471 C CA . ARG A 1 189 ? -20.103 -1.646 26.317 1.00 97.19 189 ARG A CA 1
ATOM 1472 C C . ARG A 1 189 ? -20.220 -2.612 25.141 1.00 97.19 189 ARG A C 1
ATOM 1474 O O . ARG A 1 189 ? -21.112 -3.455 25.130 1.00 97.19 189 ARG A O 1
ATOM 1481 N N . ILE A 1 190 ? -19.334 -2.485 24.153 1.00 97.75 190 ILE A N 1
ATOM 1482 C CA . ILE A 1 190 ? -19.298 -3.397 23.002 1.00 97.75 190 ILE A CA 1
ATOM 1483 C C . ILE A 1 190 ? -18.907 -4.809 23.460 1.00 97.75 190 ILE A C 1
ATOM 1485 O O . ILE A 1 190 ? -19.535 -5.785 23.047 1.00 97.75 190 ILE A O 1
ATOM 1489 N N . LYS A 1 191 ? -17.919 -4.907 24.356 1.00 98.00 191 LYS A N 1
ATOM 1490 C CA . LYS A 1 191 ? -17.461 -6.172 24.937 1.00 98.00 191 LYS A CA 1
ATOM 1491 C C . LYS A 1 191 ? -18.531 -6.837 25.804 1.00 98.00 191 LYS A C 1
ATOM 1493 O O . LYS A 1 191 ? -18.766 -8.031 25.653 1.00 98.00 191 LYS A O 1
ATOM 1498 N N . ASP A 1 192 ? -19.198 -6.075 26.665 1.00 98.00 192 ASP A N 1
ATOM 1499 C CA . ASP A 1 192 ? -20.241 -6.572 27.572 1.00 98.00 192 ASP A CA 1
ATOM 1500 C C . ASP A 1 192 ? -21.472 -7.081 26.810 1.00 98.00 192 ASP A C 1
ATOM 1502 O O . ASP A 1 192 ? -22.154 -8.001 27.256 1.00 98.00 192 ASP A O 1
ATOM 1506 N N . ALA A 1 193 ? -21.722 -6.540 25.614 1.00 97.50 193 ALA A N 1
ATOM 1507 C CA . ALA A 1 193 ? -22.729 -7.043 24.685 1.00 97.50 193 ALA A CA 1
ATOM 1508 C C . ALA A 1 193 ? -22.293 -8.303 23.903 1.00 97.50 193 ALA A C 1
ATOM 1510 O O . ALA A 1 193 ? -23.034 -8.773 23.040 1.00 97.50 193 ALA A O 1
ATOM 1511 N N . GLY A 1 194 ? -21.107 -8.850 24.185 1.00 97.56 194 GLY A N 1
ATOM 1512 C CA . GLY A 1 194 ? -20.591 -10.081 23.584 1.00 97.56 194 GLY A CA 1
ATOM 1513 C C . GLY A 1 194 ? -19.876 -9.900 22.243 1.00 97.56 194 GLY A C 1
ATOM 1514 O O . GLY A 1 194 ? -19.587 -10.892 21.576 1.00 97.56 194 GLY A O 1
ATOM 1515 N N . PHE A 1 195 ? -19.576 -8.666 21.829 1.00 98.00 195 PHE A N 1
ATOM 1516 C CA . PHE A 1 195 ? -18.859 -8.392 20.581 1.00 98.00 195 PHE A CA 1
ATOM 1517 C C . PHE A 1 195 ? -17.372 -8.111 20.821 1.00 98.00 195 PHE A C 1
ATOM 1519 O O . PHE A 1 195 ? -16.960 -7.672 21.891 1.00 98.00 195 PHE A O 1
ATOM 1526 N N . ILE A 1 196 ? -16.554 -8.314 19.786 1.00 97.06 196 ILE A N 1
ATOM 1527 C CA . ILE A 1 196 ? -15.148 -7.893 19.773 1.00 97.06 196 ILE A CA 1
ATOM 1528 C C . ILE A 1 196 ? -15.105 -6.392 19.432 1.00 97.06 196 ILE A C 1
ATOM 1530 O O . ILE A 1 196 ? -15.517 -6.038 18.325 1.00 97.06 196 ILE A O 1
ATOM 1534 N N . PRO A 1 197 ? -14.612 -5.500 20.319 1.00 95.75 197 PRO A N 1
ATOM 1535 C CA . PRO A 1 197 ? -14.627 -4.058 20.052 1.00 95.75 197 PRO A CA 1
ATOM 1536 C C . PRO A 1 197 ? -13.717 -3.632 18.896 1.00 95.75 197 PRO A C 1
ATOM 1538 O O . PRO A 1 197 ? -14.090 -2.763 18.113 1.00 95.75 197 PRO A O 1
ATOM 1541 N N . LEU A 1 198 ? -12.542 -4.256 18.778 1.00 94.81 198 LEU A N 1
ATOM 1542 C CA . LEU A 1 198 ? -11.577 -4.022 17.705 1.00 94.81 198 LEU A CA 1
ATOM 1543 C C . LEU A 1 198 ? -11.111 -5.363 17.141 1.00 94.81 198 LEU A C 1
ATOM 1545 O O . LEU A 1 198 ? -10.429 -6.123 17.828 1.00 94.81 198 LEU A O 1
ATOM 1549 N N . ALA A 1 199 ? -11.475 -5.649 15.894 1.00 94.50 199 ALA A N 1
ATOM 1550 C CA . ALA A 1 199 ? -10.921 -6.779 15.162 1.00 94.50 199 ALA A CA 1
ATOM 1551 C C . ALA A 1 199 ? -9.572 -6.371 14.554 1.00 94.50 199 ALA A C 1
ATOM 1553 O O . ALA A 1 199 ? -9.497 -5.386 13.821 1.00 94.50 199 ALA A O 1
ATOM 1554 N N . MET A 1 200 ? -8.511 -7.115 14.862 1.00 90.12 200 MET A N 1
ATOM 1555 C CA . MET A 1 200 ? -7.143 -6.800 14.447 1.00 90.12 200 MET A CA 1
ATOM 1556 C C . MET A 1 200 ? -6.336 -8.089 14.257 1.00 90.12 200 MET A C 1
ATOM 1558 O O . MET A 1 200 ? -6.618 -9.074 14.940 1.00 90.12 200 MET A O 1
ATOM 1562 N N . SER A 1 201 ? -5.347 -8.096 13.352 1.00 86.88 201 SER A N 1
ATOM 1563 C CA . SER A 1 201 ? -4.388 -9.210 13.275 1.00 86.88 201 SER A CA 1
ATOM 1564 C C . SER A 1 201 ? -3.159 -8.990 14.157 1.00 86.88 201 SER A C 1
ATOM 1566 O O . SER A 1 201 ? -2.878 -7.891 14.628 1.00 86.88 201 SER A O 1
ATOM 1568 N N . ASP A 1 202 ? -2.404 -10.058 14.354 1.00 88.62 202 ASP A N 1
ATOM 1569 C CA . ASP A 1 202 ? -1.153 -10.102 15.103 1.00 88.62 202 ASP A CA 1
ATOM 1570 C C . ASP A 1 202 ? 0.081 -9.737 14.256 1.00 88.62 202 ASP A C 1
ATOM 1572 O O . ASP A 1 202 ? 1.208 -9.733 14.753 1.00 88.62 202 ASP A O 1
ATOM 1576 N N . GLN A 1 203 ? -0.096 -9.401 12.975 1.00 88.31 203 GLN A N 1
ATOM 1577 C CA . GLN A 1 203 ? 1.026 -9.081 12.101 1.00 88.31 203 GLN A CA 1
ATOM 1578 C C . GLN A 1 203 ? 1.604 -7.696 12.414 1.00 88.31 203 GLN A C 1
ATOM 1580 O O . GLN A 1 203 ? 0.908 -6.682 12.339 1.00 88.31 203 GLN A O 1
ATOM 1585 N N . HIS A 1 204 ? 2.919 -7.635 12.644 1.00 89.00 204 HIS A N 1
ATOM 1586 C CA . HIS A 1 204 ? 3.643 -6.403 12.990 1.00 89.00 204 HIS A CA 1
ATOM 1587 C C . HIS A 1 204 ? 3.331 -5.203 12.078 1.00 89.00 204 HIS A C 1
ATOM 1589 O O . HIS A 1 204 ? 3.194 -4.079 12.555 1.00 89.00 204 HIS A O 1
ATOM 1595 N N . TRP A 1 205 ? 3.190 -5.419 10.764 1.00 85.31 205 TRP A N 1
ATOM 1596 C CA . TRP A 1 205 ? 2.905 -4.331 9.822 1.00 85.31 205 TRP A CA 1
ATOM 1597 C C . TRP A 1 205 ? 1.498 -3.738 9.992 1.00 85.31 205 TRP A C 1
ATOM 1599 O O . TRP A 1 205 ? 1.326 -2.545 9.755 1.00 85.31 205 TRP A O 1
ATOM 1609 N N . GLN A 1 206 ? 0.515 -4.533 10.429 1.00 89.12 206 GLN A N 1
ATOM 1610 C CA . GLN A 1 206 ? -0.841 -4.057 10.721 1.00 89.12 206 GLN A CA 1
ATOM 1611 C C . GLN A 1 206 ? -0.891 -3.330 12.062 1.00 89.12 206 GLN A C 1
ATOM 1613 O O . GLN A 1 206 ? -1.485 -2.258 12.154 1.00 89.12 206 GLN A O 1
ATOM 1618 N N . LEU A 1 207 ? -0.201 -3.866 13.076 1.00 90.69 207 LEU A N 1
ATOM 1619 C CA . LEU A 1 207 ? -0.050 -3.205 14.376 1.00 90.69 207 LEU A CA 1
ATOM 1620 C C . LEU A 1 207 ? 0.594 -1.822 14.225 1.00 90.69 207 LEU A C 1
ATOM 1622 O O . LEU A 1 207 ? 0.146 -0.861 14.845 1.00 90.69 207 LEU A O 1
ATOM 1626 N N . ARG A 1 208 ? 1.594 -1.695 13.343 1.00 88.44 208 ARG A N 1
ATOM 1627 C CA . ARG A 1 208 ? 2.198 -0.402 13.004 1.00 88.44 208 ARG A CA 1
ATOM 1628 C C . ARG A 1 208 ? 1.176 0.579 12.425 1.00 88.44 208 ARG A C 1
ATOM 1630 O O . ARG A 1 208 ? 1.191 1.735 12.826 1.00 88.44 208 ARG A O 1
ATOM 1637 N N . PHE A 1 209 ? 0.291 0.144 11.525 1.00 88.56 209 PHE A N 1
ATOM 1638 C CA . PHE A 1 209 ? -0.752 1.022 10.975 1.00 88.56 209 PHE A CA 1
ATOM 1639 C C . PHE A 1 209 ? -1.763 1.458 12.029 1.00 88.56 209 PHE A C 1
ATOM 1641 O O . PHE A 1 209 ? -2.128 2.632 12.054 1.00 88.56 209 PHE A O 1
ATOM 1648 N N . LEU A 1 210 ? -2.166 0.558 12.933 1.00 90.06 210 LEU A N 1
ATOM 1649 C CA . LEU A 1 210 ? -3.001 0.941 14.070 1.00 90.06 210 LEU A CA 1
ATOM 1650 C C . LEU A 1 210 ? -2.301 2.016 14.909 1.00 90.06 210 LEU A C 1
ATOM 1652 O O . LEU A 1 210 ? -2.880 3.067 15.170 1.00 90.06 210 LEU A O 1
ATOM 1656 N N . PHE A 1 211 ? -1.053 1.764 15.301 1.00 89.75 211 PHE A N 1
ATOM 1657 C CA . PHE A 1 211 ? -0.290 2.678 16.143 1.00 89.75 211 PHE A CA 1
ATOM 1658 C C . PHE A 1 211 ? -0.105 4.048 15.480 1.00 89.75 211 PHE A C 1
ATOM 1660 O O . PHE A 1 211 ? -0.380 5.074 16.094 1.00 89.75 211 PHE A O 1
ATOM 1667 N N . GLN A 1 212 ? 0.261 4.076 14.197 1.00 89.31 212 GLN A N 1
ATOM 1668 C CA . GLN A 1 212 ? 0.350 5.307 13.407 1.00 89.31 212 GLN A CA 1
ATOM 1669 C C . GLN A 1 212 ? -1.000 6.031 13.319 1.00 89.31 212 GLN A C 1
ATOM 1671 O O . GLN A 1 212 ? -1.055 7.248 13.473 1.00 89.31 212 GLN A O 1
ATOM 1676 N N . SER A 1 213 ? -2.104 5.301 13.146 1.00 89.44 213 SER A N 1
ATOM 1677 C CA . SER A 1 213 ? -3.442 5.897 13.150 1.00 89.44 213 SER A CA 1
ATOM 1678 C C . SER A 1 213 ? -3.812 6.498 14.509 1.00 89.44 213 SER A C 1
ATOM 1680 O O . SER A 1 213 ? -4.514 7.506 14.540 1.00 89.44 213 SER A O 1
ATOM 1682 N N . MET A 1 214 ? -3.361 5.911 15.621 1.00 89.38 214 MET A N 1
ATOM 1683 C CA . MET A 1 214 ? -3.547 6.468 16.966 1.00 89.38 214 MET A CA 1
ATOM 1684 C C . MET A 1 214 ? -2.715 7.726 17.183 1.00 89.38 214 MET A C 1
ATOM 1686 O O . MET A 1 214 ? -3.241 8.733 17.646 1.00 89.38 214 MET A O 1
ATOM 1690 N N . LEU A 1 215 ? -1.442 7.703 16.790 1.00 89.88 215 LEU A N 1
ATOM 1691 C CA . LEU A 1 215 ? -0.576 8.877 16.868 1.00 89.88 215 LEU A CA 1
ATOM 1692 C C . LEU A 1 215 ? -1.124 10.041 16.038 1.00 89.88 215 LEU A C 1
ATOM 1694 O O . LEU A 1 215 ? -1.114 11.175 16.501 1.00 89.88 215 LEU A O 1
ATOM 1698 N N . SER A 1 216 ? -1.677 9.764 14.855 1.00 87.12 216 SER A N 1
ATOM 1699 C CA . SER A 1 216 ? -2.246 10.802 13.986 1.00 87.12 216 SER A CA 1
ATOM 1700 C C . SER A 1 216 ? -3.479 11.520 14.557 1.00 87.12 216 SER A C 1
ATOM 1702 O O . SER A 1 216 ? -3.831 12.582 14.060 1.00 87.12 216 SER A O 1
ATOM 1704 N N . ASP A 1 217 ? -4.134 10.960 15.582 1.00 87.00 217 ASP A N 1
ATOM 1705 C CA . ASP A 1 217 ? -5.254 11.606 16.292 1.00 87.00 217 ASP A CA 1
ATOM 1706 C C . ASP A 1 217 ? -4.754 12.645 17.311 1.00 87.00 217 ASP A C 1
ATOM 1708 O O . ASP A 1 217 ? -5.438 13.624 17.600 1.00 87.00 217 ASP A O 1
ATOM 1712 N N . GLY A 1 218 ? -3.547 12.440 17.854 1.00 84.62 218 GLY A N 1
ATOM 1713 C CA . GLY A 1 218 ? -2.954 13.292 18.888 1.00 84.62 218 GLY A CA 1
ATOM 1714 C C . GLY A 1 218 ? -1.854 14.239 18.404 1.00 84.62 218 GLY A C 1
ATOM 1715 O O . GLY A 1 218 ? -1.542 15.193 19.112 1.00 84.62 218 GLY A O 1
ATOM 1716 N N . LEU A 1 219 ? -1.265 13.986 17.234 1.00 88.25 219 LEU A N 1
ATOM 1717 C CA . LEU A 1 219 ? -0.157 14.764 16.681 1.00 88.25 219 LEU A CA 1
ATOM 1718 C C . LEU A 1 219 ? -0.612 15.657 15.528 1.00 88.25 219 LEU A C 1
ATOM 1720 O O . LEU A 1 219 ? -1.461 15.287 14.715 1.00 88.25 219 LEU A O 1
ATOM 1724 N N . SER A 1 220 ? 0.008 16.828 15.413 1.00 87.25 220 SER A N 1
ATOM 1725 C CA . SER A 1 220 ? -0.061 17.620 14.190 1.00 87.25 220 SER A CA 1
ATOM 1726 C C . SER A 1 220 ? 0.640 16.903 13.032 1.00 87.25 220 SER A C 1
ATOM 1728 O O . SER A 1 220 ? 1.426 15.973 13.214 1.00 87.25 220 SER A O 1
ATOM 1730 N N . LYS A 1 221 ? 0.367 17.355 11.803 1.00 81.69 221 LYS A N 1
ATOM 1731 C CA . LYS A 1 221 ? 1.015 16.819 10.600 1.00 81.69 221 LYS A CA 1
ATOM 1732 C C . LYS A 1 221 ? 2.544 16.874 10.700 1.00 81.69 221 LYS A C 1
ATOM 1734 O O . LYS A 1 221 ? 3.200 15.920 10.289 1.00 81.69 221 LYS A O 1
ATOM 1739 N N . ASP A 1 222 ? 3.079 17.984 11.197 1.00 86.81 222 ASP A N 1
ATOM 1740 C CA . ASP A 1 222 ? 4.522 18.214 11.244 1.00 86.81 222 ASP A CA 1
ATOM 1741 C C . ASP A 1 222 ? 5.153 17.313 12.315 1.00 86.81 222 ASP A C 1
ATOM 1743 O O . ASP A 1 222 ? 6.055 16.547 12.003 1.00 86.81 222 ASP A O 1
ATOM 1747 N N . GLU A 1 223 ? 4.562 17.257 13.516 1.00 87.62 223 GLU A N 1
ATOM 1748 C CA . GLU A 1 223 ? 4.999 16.340 14.582 1.00 87.62 223 GLU A CA 1
ATOM 1749 C C . GLU A 1 223 ? 4.952 14.869 14.157 1.00 87.62 223 GLU A C 1
ATOM 1751 O O . GLU A 1 223 ? 5.828 14.095 14.523 1.00 87.62 223 GLU A O 1
ATOM 1756 N N . PHE A 1 224 ? 3.938 14.467 13.386 1.00 84.44 224 PHE A N 1
ATOM 1757 C CA . PHE A 1 224 ? 3.842 13.104 12.871 1.00 84.44 224 PHE A CA 1
ATOM 1758 C C . PHE A 1 224 ? 4.888 12.809 11.787 1.00 84.44 224 PHE A C 1
ATOM 1760 O O . PHE A 1 224 ? 5.342 11.674 11.672 1.00 84.44 224 PHE A O 1
ATOM 1767 N N . SER A 1 225 ? 5.242 13.804 10.969 1.00 78.88 225 SER A N 1
ATOM 1768 C CA . SER A 1 225 ? 6.203 13.636 9.868 1.00 78.88 225 SER A CA 1
ATOM 1769 C C . SER A 1 225 ? 7.651 13.529 10.355 1.00 78.88 225 SER A C 1
ATOM 1771 O O . SER A 1 225 ? 8.484 13.002 9.623 1.00 78.88 225 SER A O 1
ATOM 1773 N N . ASP A 1 226 ? 7.928 14.003 11.571 1.00 79.44 226 ASP A N 1
ATOM 1774 C CA . ASP A 1 226 ? 9.254 13.997 12.199 1.00 79.44 226 ASP A CA 1
ATOM 1775 C C . ASP A 1 226 ? 9.545 12.724 13.033 1.00 79.44 226 ASP A C 1
ATOM 1777 O O . ASP A 1 226 ? 10.616 12.622 13.637 1.00 79.44 226 ASP A O 1
ATOM 1781 N N . LEU A 1 227 ? 8.606 11.765 13.087 1.00 75.75 227 LEU A N 1
ATOM 1782 C CA . LEU A 1 227 ? 8.755 10.460 13.760 1.00 75.75 227 LEU A CA 1
ATOM 1783 C C . LEU A 1 227 ? 9.523 9.434 12.917 1.00 75.75 227 LEU A C 1
ATOM 1785 O O . LEU A 1 227 ? 10.343 8.703 13.521 1.00 75.75 227 LEU A O 1
#

Radius of gyration: 23.35 Å; Cα contacts (8 Å, |Δi|>4): 256; chains: 1; bounding box: 50×71×60 Å

Solvent-accessible surface area (backbone atoms only — not comparable to full-atom values): 13899 Å² total; per-residue (Å²): 133,90,79,91,86,82,84,80,84,77,78,71,86,75,84,76,86,80,33,74,47,38,36,22,44,33,42,42,71,78,79,72,74,89,66,75,92,77,89,64,64,58,76,43,36,38,34,36,62,80,79,54,78,88,45,48,68,62,50,50,58,54,44,52,56,43,44,74,70,60,29,41,77,42,80,45,78,38,64,70,54,73,61,30,44,52,52,54,50,52,50,29,47,75,70,72,61,56,57,51,26,36,63,43,68,58,30,70,70,50,49,52,33,39,76,71,63,62,32,36,63,47,73,64,74,66,63,68,53,60,55,69,73,78,47,57,69,72,59,50,56,37,29,44,50,97,92,34,28,46,42,44,82,75,47,77,44,77,54,70,69,86,87,78,67,64,66,59,29,60,76,68,74,48,79,86,66,90,46,70,67,57,43,59,72,45,31,59,62,39,40,76,72,74,44,78,68,75,88,78,74,90,50,68,74,57,48,49,42,52,51,52,42,55,49,60,76,78,40,53,74,66,65,57,73,74,111

Mean predicted aligned error: 10.24 Å

Nearest PDB structures (foldseek):
  5dvi-assembly2_B  TM=7.847E-01  e=5.259E-08  Pseudomonas bharatica CSV86
  4r2b-assembly2_B  TM=8.363E-01  e=2.373E-06  Brucella anthropi ATCC 49188
  8xbc-assembly1_A  TM=7.038E-01  e=4.328E-04  Vibrio sp. EA2
  4g68-assembly1_A  TM=6.908E-01  e=2.117E-03  Caldanaerobius
  8vqk-assembly1_A  TM=5.334E-01  e=2.255E-03  Escherichia coli